Protein AF-C7DII3-F1 (afdb_monomer_lite)

Structure (mmCIF, N/CA/C/O backbone):
data_AF-C7DII3-F1
#
_entry.id   AF-C7DII3-F1
#
loop_
_atom_site.group_PDB
_atom_site.id
_atom_site.type_symbol
_atom_site.label_atom_id
_atom_site.label_alt_id
_atom_site.label_comp_id
_atom_site.label_asym_id
_atom_site.label_entity_id
_atom_site.label_seq_id
_atom_site.pdbx_PDB_ins_code
_atom_site.Cartn_x
_atom_site.Cartn_y
_atom_site.Cartn_z
_atom_site.occupancy
_atom_site.B_iso_or_equiv
_atom_site.auth_seq_id
_atom_site.auth_comp_id
_atom_site.auth_asym_id
_atom_site.auth_atom_id
_atom_site.pdbx_PDB_model_num
ATOM 1 N N . MET A 1 1 ? -11.579 -1.614 -11.773 1.00 48.56 1 MET A N 1
ATOM 2 C CA . MET A 1 1 ? -10.577 -1.774 -10.695 1.00 48.56 1 MET A CA 1
ATOM 3 C C . MET A 1 1 ? -9.537 -2.708 -11.240 1.00 48.56 1 MET A C 1
ATOM 5 O O . MET A 1 1 ? -9.982 -3.610 -11.943 1.00 48.56 1 MET A O 1
ATOM 9 N N . PRO A 1 2 ? -8.232 -2.570 -10.990 1.00 51.00 2 PRO A N 1
ATOM 10 C CA . PRO A 1 2 ? -7.368 -3.634 -11.422 1.00 51.00 2 PRO A CA 1
ATOM 11 C C . PRO A 1 2 ? -7.498 -4.682 -10.311 1.00 51.00 2 PRO A C 1
ATOM 13 O O . PRO A 1 2 ? -6.627 -4.853 -9.478 1.00 51.00 2 PRO A O 1
ATOM 16 N N . TYR A 1 3 ? -8.628 -5.383 -10.160 1.00 67.31 3 TYR A N 1
ATOM 17 C CA . TYR A 1 3 ? -8.841 -6.643 -10.885 1.00 67.31 3 TYR A CA 1
ATOM 18 C C . TYR A 1 3 ? -7.719 -6.946 -11.867 1.00 67.31 3 TYR A C 1
ATOM 20 O O . TYR A 1 3 ? -7.949 -7.130 -13.060 1.00 67.31 3 TYR A O 1
ATOM 28 N N . ILE A 1 4 ? -6.501 -7.037 -11.331 1.00 91.31 4 ILE A N 1
ATOM 29 C CA . ILE A 1 4 ? -5.529 -7.868 -11.981 1.00 91.31 4 ILE A CA 1
ATOM 30 C C . ILE A 1 4 ? -6.204 -9.240 -12.123 1.00 91.31 4 ILE A C 1
ATOM 32 O O . ILE A 1 4 ? -6.957 -9.673 -11.214 1.00 91.31 4 ILE A O 1
ATOM 36 N N . PRO A 1 5 ? -6.040 -9.874 -13.284 1.00 93.94 5 PRO A N 1
ATOM 37 C CA . PRO A 1 5 ? -6.561 -11.197 -13.537 1.00 93.94 5 PRO A CA 1
ATOM 38 C C . PRO A 1 5 ? -6.220 -12.153 -12.391 1.00 93.94 5 PRO A C 1
ATOM 40 O O . PRO A 1 5 ? -5.199 -12.020 -11.711 1.00 93.94 5 PRO A O 1
ATOM 43 N N . ALA A 1 6 ? -7.134 -13.077 -12.104 1.00 94.19 6 ALA A N 1
ATOM 44 C CA . ALA A 1 6 ? -7.007 -13.955 -10.943 1.00 94.19 6 ALA A CA 1
ATOM 45 C C . ALA A 1 6 ? -5.735 -14.814 -11.011 1.00 94.19 6 ALA A C 1
ATOM 47 O O . ALA A 1 6 ? -5.164 -15.134 -9.973 1.00 94.19 6 ALA A O 1
ATOM 48 N N . GLU A 1 7 ? -5.283 -15.130 -12.221 1.00 95.81 7 GLU A N 1
ATOM 49 C CA . GLU A 1 7 ? -4.064 -15.874 -12.516 1.00 95.81 7 GLU A CA 1
ATOM 50 C C . GLU A 1 7 ? -2.766 -15.169 -12.090 1.00 95.81 7 GLU A C 1
ATOM 52 O O . GLU A 1 7 ? -1.784 -15.855 -11.825 1.00 95.81 7 GLU A O 1
ATOM 57 N N . ASP A 1 8 ? -2.756 -13.838 -11.957 1.00 94.31 8 ASP A N 1
ATOM 58 C CA . ASP A 1 8 ? -1.552 -13.086 -11.559 1.00 94.31 8 ASP A CA 1
ATOM 59 C C . ASP A 1 8 ? -1.372 -12.989 -10.053 1.00 94.31 8 ASP A C 1
ATOM 61 O O . ASP A 1 8 ? -0.262 -12.821 -9.541 1.00 94.31 8 ASP A O 1
ATOM 65 N N . ARG A 1 9 ? -2.482 -13.110 -9.325 1.00 95.81 9 ARG A N 1
ATOM 66 C CA . ARG A 1 9 ? -2.514 -12.910 -7.879 1.00 95.81 9 ARG A CA 1
ATOM 67 C C . ARG A 1 9 ? -1.588 -13.860 -7.133 1.00 95.81 9 ARG A C 1
ATOM 69 O O . ARG A 1 9 ? -0.858 -13.354 -6.298 1.00 95.81 9 ARG A O 1
ATOM 76 N N . PRO A 1 10 ? -1.522 -15.178 -7.413 1.00 97.62 10 PRO A N 1
ATOM 77 C CA . PRO A 1 10 ? -0.699 -16.089 -6.618 1.00 97.62 10 PRO A CA 1
ATOM 78 C C . PRO A 1 10 ? 0.786 -15.705 -6.553 1.00 97.62 10 PRO A C 1
ATOM 80 O O . PRO A 1 10 ? 1.423 -15.890 -5.516 1.00 97.62 10 PRO A O 1
ATOM 83 N N . VAL A 1 11 ? 1.340 -15.163 -7.642 1.00 97.75 11 VAL A N 1
ATOM 84 C CA . VAL A 1 11 ? 2.746 -14.735 -7.688 1.00 97.75 11 VAL A CA 1
ATOM 85 C C . VAL A 1 11 ? 2.947 -13.487 -6.829 1.00 97.75 11 VAL A C 1
ATOM 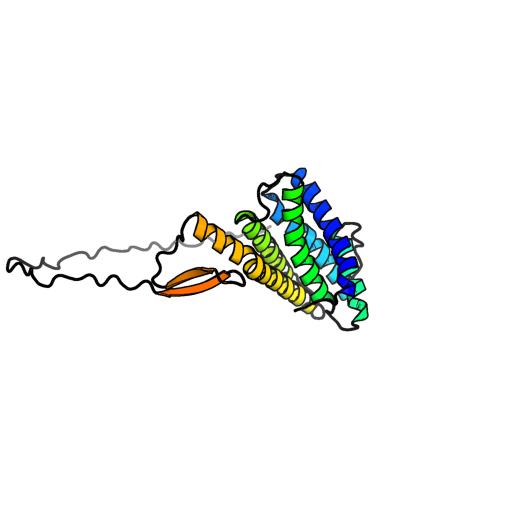87 O O . VAL A 1 11 ? 3.828 -13.472 -5.966 1.00 97.75 11 VAL A O 1
ATOM 90 N N . LEU A 1 12 ? 2.087 -12.476 -6.998 1.00 97.62 12 LEU A N 1
ATOM 91 C CA . LEU A 1 12 ? 2.133 -11.259 -6.184 1.00 97.62 12 LEU A CA 1
ATOM 92 C C . LEU A 1 12 ? 1.840 -11.535 -4.714 1.00 97.62 12 LEU A C 1
ATOM 94 O O . LEU A 1 12 ? 2.522 -10.999 -3.854 1.00 97.62 12 LEU A O 1
ATOM 98 N N . ASP A 1 13 ? 0.872 -12.396 -4.418 1.00 98.06 13 ASP A N 1
ATOM 99 C CA . ASP A 1 13 ? 0.485 -12.781 -3.065 1.00 98.06 13 ASP A CA 1
ATOM 100 C C . ASP A 1 13 ? 1.680 -13.360 -2.313 1.00 98.06 13 ASP A C 1
ATOM 102 O O . ASP A 1 13 ? 1.946 -12.951 -1.189 1.00 98.06 13 ASP A O 1
ATOM 106 N N . LYS A 1 14 ? 2.451 -14.245 -2.954 1.00 98.44 14 LYS A N 1
ATOM 107 C CA . LYS A 1 14 ? 3.673 -14.810 -2.372 1.00 98.44 14 LYS A CA 1
ATOM 108 C C . LYS A 1 14 ? 4.742 -13.742 -2.109 1.00 98.44 14 LYS A C 1
ATOM 110 O O . LYS A 1 14 ? 5.418 -13.792 -1.084 1.00 98.44 14 LYS A O 1
ATOM 115 N N . ALA A 1 15 ? 4.919 -12.789 -3.024 1.00 98.38 15 ALA A N 1
ATOM 116 C CA . ALA A 1 15 ? 5.888 -11.706 -2.856 1.00 98.38 15 ALA A CA 1
ATOM 117 C C . ALA A 1 15 ? 5.459 -10.706 -1.763 1.00 98.38 15 ALA A C 1
ATOM 119 O O . ALA A 1 15 ? 6.283 -10.281 -0.952 1.00 98.38 15 ALA A O 1
ATOM 120 N N . VAL A 1 16 ? 4.165 -10.378 -1.702 1.00 98.62 16 VAL A N 1
ATOM 121 C CA . VAL A 1 16 ? 3.560 -9.559 -0.644 1.00 98.62 16 VAL A CA 1
ATOM 122 C C . VAL A 1 16 ? 3.689 -10.252 0.707 1.00 98.62 16 VAL A C 1
ATOM 124 O O . VAL A 1 16 ? 4.062 -9.599 1.677 1.00 98.62 16 VAL A O 1
ATOM 127 N N . ASP A 1 17 ? 3.441 -11.560 0.773 1.00 98.62 17 ASP A N 1
ATOM 128 C CA . ASP A 1 17 ? 3.576 -12.354 1.993 1.00 98.62 17 ASP A CA 1
ATOM 129 C C . ASP A 1 17 ? 5.013 -12.288 2.535 1.00 98.62 17 ASP A C 1
ATOM 131 O O . ASP A 1 17 ? 5.221 -11.870 3.674 1.00 98.62 17 ASP A O 1
ATOM 135 N N . ALA A 1 18 ? 6.015 -12.531 1.684 1.00 98.50 18 ALA A N 1
ATOM 136 C CA . ALA A 1 18 ? 7.427 -12.422 2.059 1.00 98.50 18 ALA A CA 1
ATOM 137 C C . ALA A 1 18 ? 7.822 -11.008 2.533 1.00 98.50 18 ALA A C 1
ATOM 139 O O . ALA A 1 18 ? 8.567 -10.852 3.505 1.00 98.50 18 ALA A O 1
ATOM 140 N N . LEU A 1 19 ? 7.324 -9.956 1.872 1.00 98.62 19 LEU A N 1
ATOM 141 C CA . LEU A 1 19 ? 7.561 -8.581 2.314 1.00 98.62 19 LEU A CA 1
ATOM 142 C C . LEU A 1 19 ? 6.870 -8.286 3.651 1.00 98.62 19 LEU A C 1
ATOM 144 O O . LEU A 1 19 ? 7.468 -7.658 4.526 1.00 98.62 19 LEU A O 1
ATOM 148 N N . SER A 1 20 ? 5.634 -8.747 3.827 1.00 98.50 20 SER A N 1
ATOM 149 C CA . SER A 1 20 ? 4.886 -8.550 5.066 1.00 98.50 20 SER A CA 1
ATOM 150 C C . SER A 1 20 ? 5.575 -9.232 6.251 1.00 98.50 20 SER A C 1
ATOM 152 O O . SER A 1 20 ? 5.683 -8.625 7.313 1.00 98.50 20 SER A O 1
ATOM 154 N N . GLU A 1 21 ? 6.151 -10.423 6.059 1.00 98.19 21 GLU A N 1
ATOM 155 C CA . GLU A 1 21 ? 6.964 -11.106 7.071 1.00 98.19 21 GLU A CA 1
ATOM 156 C C . GLU A 1 21 ? 8.221 -10.317 7.434 1.00 98.19 21 GLU A C 1
ATOM 158 O O . GLU A 1 21 ? 8.536 -10.176 8.614 1.00 98.19 21 GLU A O 1
ATOM 163 N N . SER A 1 22 ? 8.917 -9.749 6.443 1.00 97.50 22 SER A N 1
ATOM 164 C CA . SER A 1 22 ? 10.063 -8.867 6.697 1.00 97.50 22 SER A CA 1
ATOM 165 C C . SER A 1 22 ? 9.669 -7.673 7.564 1.00 97.50 22 SER A C 1
ATOM 167 O O . SER A 1 22 ? 10.355 -7.377 8.538 1.00 97.50 22 SER A O 1
ATOM 169 N N . ILE A 1 23 ? 8.550 -7.013 7.245 1.00 97.19 23 ILE A N 1
ATOM 170 C CA . ILE A 1 23 ? 8.057 -5.864 8.016 1.00 97.19 23 ILE A CA 1
ATOM 171 C C . ILE A 1 23 ? 7.691 -6.290 9.439 1.00 97.19 23 ILE A C 1
ATOM 173 O O . ILE A 1 23 ? 8.102 -5.628 10.385 1.00 97.19 23 ILE A O 1
ATOM 177 N N . VAL A 1 24 ? 6.966 -7.398 9.609 1.00 96.38 24 VAL A N 1
ATOM 178 C CA . VAL A 1 24 ? 6.589 -7.930 10.930 1.00 96.38 24 VAL A CA 1
ATOM 179 C C . VAL A 1 24 ? 7.828 -8.220 11.779 1.00 96.38 24 VAL A C 1
ATOM 181 O O . VAL A 1 24 ? 7.890 -7.804 12.934 1.00 96.38 24 VAL A O 1
ATOM 184 N N . ASN A 1 25 ? 8.842 -8.872 11.207 1.00 95.25 25 ASN A N 1
ATOM 185 C CA . ASN A 1 25 ? 10.090 -9.165 11.910 1.00 95.25 25 ASN A CA 1
ATOM 186 C C . ASN A 1 25 ? 10.824 -7.885 12.344 1.00 95.25 25 ASN A C 1
ATOM 188 O O . ASN A 1 25 ? 11.330 -7.815 13.464 1.00 95.25 25 ASN A O 1
ATOM 192 N N . GLU A 1 26 ? 10.847 -6.862 11.486 1.00 95.12 26 GLU A N 1
ATOM 193 C CA . GLU A 1 26 ? 11.440 -5.558 11.800 1.00 95.12 26 GLU A CA 1
ATOM 194 C C . GLU A 1 26 ? 10.644 -4.803 12.883 1.00 95.12 26 GLU A C 1
ATOM 196 O O . GLU A 1 26 ? 11.254 -4.234 13.787 1.00 95.12 26 GLU A O 1
ATOM 201 N N . LEU A 1 27 ? 9.304 -4.848 12.864 1.00 93.19 27 LEU A N 1
ATOM 202 C CA . LEU A 1 27 ? 8.467 -4.247 13.915 1.00 93.19 27 LEU A CA 1
ATOM 203 C C . LEU A 1 27 ? 8.709 -4.908 15.274 1.00 93.19 27 LEU A C 1
ATOM 205 O O . LEU A 1 27 ? 8.874 -4.212 16.275 1.00 93.19 27 LEU A O 1
ATOM 209 N N . VAL A 1 28 ? 8.780 -6.242 15.307 1.00 88.31 28 VAL A N 1
ATOM 210 C CA . VAL A 1 28 ? 9.030 -7.010 16.538 1.00 88.31 28 VAL A CA 1
ATOM 211 C C . VAL A 1 28 ? 10.411 -6.708 17.129 1.00 88.31 28 VAL A C 1
ATOM 213 O O . VAL A 1 28 ? 10.569 -6.749 18.349 1.00 88.31 28 VAL A O 1
ATOM 216 N N . GLY A 1 29 ? 11.404 -6.406 16.289 1.00 82.62 29 GLY A N 1
ATOM 217 C CA . GLY A 1 29 ? 12.744 -6.005 16.728 1.00 82.62 29 GLY A CA 1
ATOM 218 C C . GLY A 1 29 ? 12.884 -4.525 17.114 1.00 82.62 29 GLY A C 1
ATOM 219 O O . GLY A 1 29 ? 13.908 -4.160 17.692 1.00 82.62 29 GLY A O 1
ATOM 220 N N . GLY A 1 30 ? 11.898 -3.684 16.781 1.00 81.19 30 GLY A N 1
ATOM 221 C CA . GLY A 1 30 ? 11.916 -2.226 16.960 1.00 81.19 30 GLY A CA 1
ATOM 222 C C . GLY A 1 30 ? 10.946 -1.713 18.031 1.00 81.19 30 GLY A C 1
ATOM 223 O O . GLY A 1 30 ? 10.681 -2.391 19.023 1.00 81.19 30 GLY A O 1
ATOM 224 N N . ASN A 1 31 ? 10.387 -0.509 17.832 1.00 79.00 31 ASN A N 1
ATOM 225 C CA . ASN A 1 31 ? 9.406 0.091 18.755 1.00 79.00 31 ASN A CA 1
ATOM 226 C C . ASN A 1 31 ? 7.962 -0.417 18.539 1.00 79.00 31 ASN A C 1
ATOM 228 O O . ASN A 1 31 ? 7.007 0.280 18.897 1.00 79.00 31 ASN A O 1
ATOM 232 N N . ASP A 1 32 ? 7.791 -1.611 17.957 1.00 75.62 32 ASP A N 1
ATOM 233 C CA . ASP A 1 32 ? 6.519 -2.296 17.682 1.00 75.62 32 ASP A CA 1
ATOM 234 C C . ASP A 1 32 ? 5.499 -1.432 16.919 1.00 75.62 32 ASP A C 1
ATOM 236 O O . ASP A 1 32 ? 5.407 -1.479 15.698 1.00 75.62 32 ASP A O 1
ATOM 240 N N . THR A 1 33 ? 4.739 -0.592 17.619 1.00 74.25 33 THR A N 1
ATOM 241 C CA . THR A 1 33 ? 3.569 0.107 17.069 1.00 74.25 33 THR A CA 1
ATOM 242 C C . THR A 1 33 ? 3.892 1.437 16.386 1.00 74.25 33 THR A C 1
ATOM 244 O O . THR A 1 33 ? 3.197 1.827 15.447 1.00 74.25 33 THR A O 1
ATOM 247 N N . THR A 1 34 ? 4.934 2.159 16.808 1.00 76.94 34 THR A N 1
ATOM 248 C CA . THR A 1 34 ? 5.207 3.509 16.272 1.00 76.94 34 THR A CA 1
ATOM 249 C C . THR A 1 34 ? 5.949 3.497 14.943 1.00 76.94 34 THR A C 1
ATOM 251 O O . THR A 1 34 ? 5.891 4.479 14.203 1.00 76.94 34 THR A O 1
ATOM 254 N N . ASP A 1 35 ? 6.614 2.389 14.622 1.00 90.06 35 ASP A N 1
ATOM 255 C CA . ASP A 1 35 ? 7.557 2.333 13.504 1.00 90.06 35 ASP A CA 1
ATOM 256 C C . ASP A 1 35 ? 6.903 1.873 12.195 1.00 90.06 35 ASP A C 1
ATOM 258 O O . ASP A 1 35 ? 7.516 1.979 11.132 1.00 90.06 35 ASP A O 1
ATOM 262 N N . ILE A 1 36 ? 5.637 1.435 12.224 1.00 94.62 36 ILE A N 1
ATOM 263 C CA . ILE A 1 36 ? 4.957 0.918 11.028 1.00 94.62 36 ILE A CA 1
ATOM 264 C C . ILE A 1 36 ? 4.901 1.927 9.881 1.00 94.62 36 ILE A C 1
ATOM 266 O O . ILE A 1 36 ? 5.123 1.550 8.733 1.00 94.62 36 ILE A O 1
ATOM 270 N N . SER A 1 37 ? 4.685 3.217 10.156 1.00 95.56 37 SER A N 1
ATOM 271 C CA . SER A 1 37 ? 4.696 4.225 9.088 1.00 95.56 37 SER A CA 1
ATOM 272 C C . SER A 1 37 ? 6.084 4.433 8.489 1.00 95.56 37 SER A C 1
ATOM 274 O O . SER A 1 37 ? 6.209 4.682 7.289 1.00 95.56 37 SER A O 1
ATOM 276 N N . VAL A 1 38 ? 7.132 4.320 9.310 1.00 95.75 38 VAL A N 1
ATOM 277 C CA . VAL A 1 38 ? 8.525 4.445 8.873 1.00 95.75 38 VAL A CA 1
ATOM 278 C C . VAL A 1 38 ? 8.894 3.260 7.990 1.00 95.75 38 VAL A C 1
ATOM 280 O O . VAL A 1 38 ? 9.414 3.473 6.893 1.00 95.75 38 VAL A O 1
ATOM 283 N N . LEU A 1 39 ? 8.571 2.040 8.427 1.00 96.94 39 LEU A N 1
ATOM 284 C CA . LEU A 1 39 ? 8.821 0.825 7.658 1.00 96.94 39 LEU A CA 1
ATOM 285 C C . LEU A 1 39 ? 8.018 0.807 6.362 1.00 96.94 39 LEU A C 1
ATOM 287 O O . LEU A 1 39 ? 8.605 0.597 5.306 1.00 96.94 39 LEU A O 1
ATOM 291 N N . TYR A 1 40 ? 6.716 1.107 6.396 1.00 97.88 40 TYR A N 1
ATOM 292 C CA . TYR A 1 40 ? 5.922 1.198 5.171 1.00 97.88 40 TYR A CA 1
ATOM 293 C C . TYR A 1 40 ? 6.498 2.208 4.193 1.00 97.88 40 TYR A C 1
ATOM 295 O O . TYR A 1 40 ? 6.708 1.856 3.038 1.00 97.88 40 TYR A O 1
ATOM 303 N N . ARG A 1 41 ? 6.827 3.426 4.635 1.00 97.69 41 ARG A N 1
ATOM 304 C CA . ARG A 1 41 ? 7.429 4.422 3.741 1.00 97.69 41 ARG A CA 1
ATOM 305 C C . ARG A 1 41 ? 8.736 3.913 3.135 1.00 97.69 41 ARG A C 1
ATOM 307 O O . ARG A 1 41 ? 8.948 4.084 1.942 1.00 97.69 41 ARG A O 1
ATOM 314 N N . HIS A 1 42 ? 9.595 3.285 3.937 1.00 97.19 42 HIS A N 1
ATOM 315 C CA . HIS A 1 42 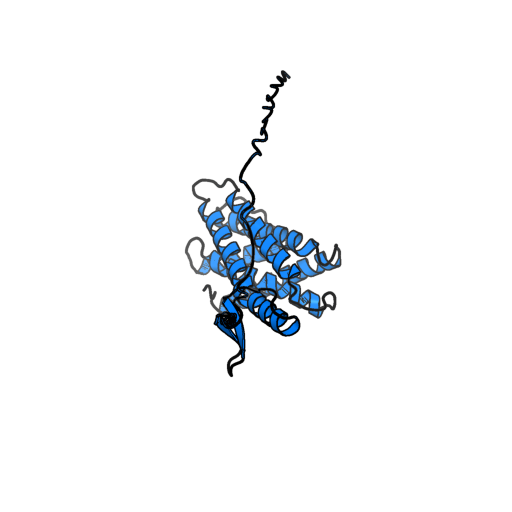? 10.851 2.716 3.450 1.00 97.19 42 HIS A CA 1
ATOM 316 C C . HIS A 1 42 ? 10.593 1.645 2.383 1.00 97.19 42 HIS A C 1
ATOM 318 O O . HIS A 1 42 ? 11.069 1.776 1.257 1.00 97.19 42 HIS A O 1
ATOM 324 N N . LYS A 1 43 ? 9.806 0.614 2.709 1.00 98.06 43 LYS A N 1
ATOM 325 C CA . LYS A 1 43 ? 9.561 -0.519 1.807 1.00 98.06 43 LYS A CA 1
ATOM 326 C C . LYS A 1 43 ? 8.804 -0.103 0.546 1.00 98.06 43 LYS A C 1
ATOM 328 O O . LYS A 1 43 ? 9.123 -0.582 -0.535 1.00 98.06 43 LYS A O 1
ATOM 333 N N . ILE A 1 44 ? 7.849 0.821 0.660 1.00 98.50 44 ILE A N 1
ATOM 334 C CA . ILE A 1 44 ? 7.159 1.406 -0.495 1.00 98.50 44 ILE A CA 1
ATOM 335 C C . ILE A 1 44 ? 8.166 2.133 -1.384 1.00 98.50 44 ILE A C 1
ATOM 337 O O . ILE A 1 44 ? 8.206 1.865 -2.579 1.00 98.50 44 ILE A O 1
ATOM 341 N N . SER A 1 45 ? 9.027 2.989 -0.831 1.00 96.88 45 SER A N 1
ATOM 342 C CA . SER A 1 45 ? 10.061 3.655 -1.628 1.00 96.88 45 SER A CA 1
ATOM 343 C C . SER A 1 45 ? 10.978 2.664 -2.352 1.00 96.88 45 SER A C 1
ATOM 345 O O . SER A 1 45 ? 11.263 2.887 -3.523 1.00 96.88 45 SER A O 1
ATOM 347 N N . GLU A 1 46 ? 11.389 1.559 -1.720 1.00 96.50 46 GLU A N 1
ATOM 348 C CA . GLU A 1 46 ? 12.173 0.504 -2.388 1.00 96.50 46 GLU A CA 1
ATOM 349 C C . GLU A 1 46 ? 11.428 -0.115 -3.586 1.00 96.50 46 GLU A C 1
ATOM 351 O O . GLU A 1 46 ? 12.010 -0.238 -4.666 1.00 96.50 46 GLU A O 1
ATOM 356 N N . ILE A 1 47 ? 10.140 -0.454 -3.423 1.00 97.81 47 ILE A N 1
ATOM 357 C CA . ILE A 1 47 ? 9.295 -0.981 -4.512 1.00 97.81 47 ILE A CA 1
ATOM 358 C C . ILE A 1 47 ? 9.252 0.019 -5.674 1.00 97.81 47 ILE A C 1
ATOM 360 O O . ILE A 1 47 ? 9.494 -0.347 -6.825 1.00 97.81 47 ILE A O 1
ATOM 364 N N . LEU A 1 48 ? 8.962 1.288 -5.373 1.00 96.75 48 LEU A N 1
ATOM 365 C CA . LEU A 1 48 ? 8.771 2.335 -6.379 1.00 96.75 48 LEU A CA 1
ATOM 366 C C . LEU A 1 48 ? 10.080 2.705 -7.088 1.00 96.75 48 LEU A C 1
ATOM 368 O O . LEU A 1 48 ? 10.078 2.913 -8.298 1.00 96.75 48 LEU A O 1
ATOM 372 N N . VAL A 1 49 ? 11.209 2.735 -6.372 1.00 94.62 49 VAL A N 1
ATOM 373 C CA . VAL A 1 49 ? 12.537 2.943 -6.974 1.00 94.62 49 VAL A CA 1
ATOM 374 C C . VAL A 1 49 ? 12.858 1.816 -7.951 1.00 94.62 49 VAL A C 1
ATOM 376 O O . VAL A 1 49 ? 13.307 2.098 -9.063 1.00 94.62 49 VAL A O 1
ATOM 379 N N . ASN A 1 50 ? 12.589 0.560 -7.577 1.00 94.81 50 ASN A N 1
ATOM 380 C CA . ASN A 1 50 ? 12.839 -0.571 -8.466 1.00 94.81 50 ASN A CA 1
ATOM 381 C C . ASN A 1 50 ? 11.947 -0.511 -9.721 1.00 94.81 50 ASN A C 1
ATOM 383 O O . ASN A 1 50 ? 12.447 -0.602 -10.841 1.00 94.81 50 ASN A O 1
ATOM 387 N N . LEU A 1 51 ? 10.643 -0.257 -9.555 1.00 95.00 51 LEU A N 1
ATOM 388 C CA . LEU A 1 51 ? 9.711 -0.083 -10.679 1.00 95.00 51 LEU A CA 1
ATOM 389 C C . LEU A 1 51 ? 10.121 1.059 -11.610 1.00 95.00 51 LEU A C 1
ATOM 391 O O . LEU A 1 51 ? 10.124 0.899 -12.828 1.00 95.00 51 LEU A O 1
ATOM 395 N N . CYS A 1 52 ? 10.509 2.199 -11.042 1.00 94.44 52 CYS A N 1
ATOM 396 C CA . CYS A 1 52 ? 10.965 3.355 -11.801 1.00 94.44 52 CYS A CA 1
ATOM 397 C C . CYS A 1 52 ? 12.216 3.032 -12.625 1.00 94.44 52 CYS A C 1
ATOM 399 O O . CYS A 1 52 ? 12.302 3.394 -13.800 1.00 94.44 52 CYS A O 1
ATOM 401 N N . SER A 1 53 ? 13.173 2.324 -12.022 1.00 92.81 53 SER A N 1
ATOM 402 C CA . SER A 1 53 ? 14.398 1.896 -12.695 1.00 92.81 53 SER A CA 1
ATOM 403 C C . SER A 1 53 ? 14.096 1.002 -13.900 1.00 92.81 53 SER A C 1
ATOM 405 O O . SER A 1 53 ? 14.594 1.283 -14.991 1.00 92.81 53 SER A O 1
ATOM 407 N N . MET A 1 54 ? 13.228 -0.001 -13.732 1.00 93.62 54 MET A N 1
ATOM 408 C CA . MET A 1 54 ? 12.847 -0.918 -14.812 1.00 93.62 54 MET A CA 1
ATOM 409 C C . MET A 1 54 ? 12.054 -0.220 -15.927 1.00 93.62 54 MET A C 1
ATOM 411 O O . MET A 1 54 ? 12.378 -0.392 -17.099 1.00 93.62 54 MET A O 1
ATOM 415 N N . GLU A 1 55 ? 11.076 0.629 -15.587 1.00 94.12 55 GLU A N 1
ATOM 416 C CA . GLU A 1 55 ? 10.240 1.331 -16.577 1.00 94.12 55 GLU A CA 1
ATOM 417 C C . GLU A 1 55 ? 11.032 2.356 -17.401 1.00 94.12 55 GLU A C 1
ATOM 419 O O . GLU A 1 55 ? 10.793 2.540 -18.594 1.00 94.12 55 GLU A O 1
ATOM 424 N N . THR A 1 56 ? 11.985 3.050 -16.777 1.00 92.06 56 THR A N 1
ATOM 425 C CA . THR A 1 56 ? 12.744 4.119 -17.446 1.00 92.06 56 THR A CA 1
ATOM 426 C C . THR A 1 56 ? 14.003 3.621 -18.155 1.00 92.06 56 THR A C 1
ATOM 428 O O . THR A 1 56 ? 14.688 4.416 -18.801 1.00 92.06 56 THR A O 1
ATOM 431 N N . GLY A 1 57 ? 14.325 2.328 -18.043 1.00 88.56 57 GLY A N 1
ATOM 432 C CA . GLY A 1 57 ? 15.593 1.771 -18.522 1.00 88.56 57 GLY A CA 1
ATOM 433 C C . GLY A 1 57 ? 16.815 2.351 -17.798 1.00 88.56 57 GLY A C 1
ATOM 434 O O . GLY A 1 57 ? 17.923 2.327 -18.337 1.00 88.56 57 GLY A O 1
ATOM 435 N N . GLY A 1 58 ? 16.613 2.920 -16.604 1.00 82.00 58 GLY A N 1
ATOM 436 C CA . GLY A 1 58 ? 17.687 3.393 -15.738 1.00 82.00 58 GLY A CA 1
ATOM 437 C C . GLY A 1 58 ? 18.513 2.227 -15.192 1.00 82.00 58 GLY A C 1
ATOM 438 O O . GLY A 1 58 ? 18.081 1.077 -15.219 1.00 82.00 58 GLY A O 1
ATOM 439 N N . TRP A 1 59 ? 19.710 2.512 -14.672 1.00 55.25 59 TRP A N 1
ATOM 440 C CA . TRP A 1 59 ? 20.562 1.472 -14.085 1.00 55.25 59 TRP A CA 1
ATOM 441 C C . TRP A 1 59 ? 19.817 0.730 -12.964 1.00 55.25 59 TRP A C 1
ATOM 443 O O . TRP A 1 59 ? 19.401 1.387 -12.005 1.00 55.25 59 TRP A O 1
ATOM 453 N N . PRO A 1 60 ? 19.671 -0.607 -13.041 1.00 56.69 60 PRO A N 1
ATOM 454 C CA . PRO A 1 60 ? 19.035 -1.368 -11.983 1.00 56.69 60 PRO A CA 1
ATOM 455 C C . PRO A 1 60 ? 19.902 -1.310 -10.732 1.00 56.69 60 PRO A C 1
ATOM 457 O O . PRO A 1 60 ? 21.025 -1.818 -10.709 1.00 56.69 60 PRO A O 1
ATOM 460 N N . GLN A 1 61 ? 19.360 -0.753 -9.652 1.00 63.00 61 GLN A N 1
ATOM 461 C CA . GLN A 1 61 ? 19.740 -1.250 -8.340 1.00 63.00 61 GLN A CA 1
ATOM 462 C C . GLN A 1 61 ? 18.964 -2.543 -8.157 1.00 63.00 61 GLN A C 1
ATOM 464 O O . GLN A 1 61 ? 17.785 -2.520 -7.819 1.00 63.00 61 GLN A O 1
ATOM 469 N N . LYS A 1 62 ? 19.606 -3.683 -8.434 1.00 65.81 62 LYS A N 1
ATOM 470 C CA . LYS A 1 62 ? 19.040 -4.971 -8.043 1.00 65.81 62 LYS A CA 1
ATOM 471 C C . LYS A 1 62 ? 18.983 -4.991 -6.517 1.00 65.81 62 LYS A C 1
ATOM 473 O O . LYS A 1 62 ? 19.972 -5.298 -5.855 1.00 65.81 62 LYS A O 1
ATOM 478 N N . LEU A 1 63 ? 17.840 -4.596 -5.975 1.00 80.56 63 LEU A N 1
ATOM 479 C CA . LEU A 1 63 ? 17.574 -4.640 -4.550 1.00 80.56 63 LEU A CA 1
ATOM 480 C C . LEU A 1 63 ? 17.232 -6.089 -4.211 1.00 80.56 63 LEU A C 1
ATOM 482 O O . LEU A 1 63 ? 16.115 -6.542 -4.447 1.00 80.56 63 LEU A O 1
ATOM 486 N N . ASP A 1 64 ? 18.199 -6.833 -3.669 1.00 92.12 64 ASP A N 1
ATOM 487 C CA . ASP A 1 64 ? 17.966 -8.187 -3.140 1.00 92.12 64 ASP A CA 1
ATOM 488 C C . ASP A 1 64 ? 17.263 -8.136 -1.771 1.00 92.12 64 ASP A C 1
ATOM 490 O O . ASP A 1 64 ? 17.662 -8.763 -0.793 1.00 92.12 64 ASP A O 1
ATOM 494 N N . THR A 1 65 ? 16.202 -7.337 -1.698 1.00 96.25 65 THR A N 1
ATOM 495 C CA . THR A 1 65 ? 15.323 -7.183 -0.541 1.00 96.25 65 THR A CA 1
ATOM 496 C C . THR A 1 65 ? 13.938 -7.727 -0.897 1.00 96.25 65 THR A C 1
ATOM 498 O O . THR A 1 65 ? 13.583 -7.799 -2.078 1.00 96.25 65 THR A O 1
ATOM 501 N N . PRO A 1 66 ? 13.105 -8.108 0.087 1.00 98.19 66 PRO A N 1
ATOM 502 C CA . PRO A 1 66 ? 11.718 -8.494 -0.183 1.00 98.19 66 PRO A CA 1
ATOM 503 C C . PRO A 1 66 ? 10.917 -7.410 -0.927 1.00 98.19 66 PRO A C 1
ATOM 505 O O . PRO A 1 66 ? 10.108 -7.732 -1.793 1.00 98.19 66 PRO A O 1
ATOM 508 N N . ALA A 1 67 ? 11.179 -6.128 -0.646 1.00 98.12 67 ALA A N 1
ATOM 509 C CA . ALA A 1 67 ? 10.527 -5.004 -1.318 1.00 98.12 67 ALA A CA 1
ATOM 510 C C . ALA A 1 67 ? 10.999 -4.850 -2.772 1.00 98.12 67 ALA A C 1
ATOM 512 O O . ALA A 1 67 ? 10.174 -4.706 -3.675 1.00 98.12 67 ALA A O 1
ATOM 513 N N . GLY A 1 68 ? 12.308 -4.968 -3.015 1.00 96.31 68 GLY A N 1
ATOM 514 C CA . GLY A 1 68 ? 12.870 -5.024 -4.361 1.00 96.31 68 GLY A CA 1
ATOM 515 C C . GLY A 1 68 ? 12.268 -6.162 -5.184 1.00 96.31 68 GLY A C 1
ATOM 516 O O . GLY A 1 68 ? 11.765 -5.924 -6.280 1.00 96.31 68 GLY A O 1
ATOM 517 N N . LYS A 1 69 ? 12.216 -7.374 -4.618 1.00 97.19 69 LYS A N 1
ATOM 518 C CA . LYS A 1 69 ? 11.602 -8.554 -5.251 1.00 97.19 69 LYS A CA 1
ATOM 519 C C . LYS A 1 69 ? 10.130 -8.337 -5.590 1.00 97.19 69 LYS A C 1
ATOM 521 O O . LYS A 1 69 ? 9.718 -8.683 -6.689 1.00 97.19 69 LYS A O 1
ATOM 526 N N . LEU A 1 70 ? 9.346 -7.725 -4.699 1.00 98.38 70 LEU A N 1
ATOM 527 C CA . LEU A 1 70 ? 7.955 -7.390 -5.010 1.00 98.38 70 LEU A CA 1
ATOM 528 C C . LEU A 1 70 ? 7.854 -6.422 -6.200 1.00 98.38 70 LEU A C 1
ATOM 530 O O . LEU A 1 70 ? 7.049 -6.655 -7.095 1.00 98.38 70 LEU A O 1
ATOM 534 N N . GLY A 1 71 ? 8.689 -5.377 -6.247 1.00 97.12 71 GLY A N 1
ATOM 535 C CA . GLY A 1 71 ? 8.750 -4.475 -7.402 1.00 97.12 71 GLY A CA 1
ATOM 536 C C . GLY A 1 71 ? 9.091 -5.203 -8.708 1.00 97.12 71 GLY A C 1
ATOM 537 O O . GLY A 1 71 ? 8.449 -4.961 -9.726 1.00 97.12 71 GLY A O 1
ATOM 538 N N . GLU A 1 72 ? 10.049 -6.133 -8.667 1.00 96.31 72 GLU A N 1
ATOM 539 C CA . GLU A 1 72 ? 10.447 -6.965 -9.812 1.00 96.31 72 GLU A CA 1
ATOM 540 C C . GLU A 1 72 ? 9.296 -7.851 -10.312 1.00 96.31 72 GLU A C 1
ATOM 542 O O . GLU A 1 72 ? 9.021 -7.883 -11.510 1.00 96.31 72 GLU A O 1
ATOM 547 N N . GLU A 1 73 ? 8.587 -8.532 -9.409 1.00 97.69 73 GLU A N 1
ATOM 548 C CA . GLU A 1 73 ? 7.447 -9.382 -9.776 1.00 97.69 73 GLU A CA 1
ATOM 549 C C . GLU A 1 73 ? 6.272 -8.567 -10.338 1.00 97.69 73 GLU A C 1
ATOM 551 O O . GLU A 1 73 ? 5.682 -8.969 -11.340 1.00 97.69 73 GLU A O 1
ATOM 556 N N . ILE A 1 74 ? 5.978 -7.390 -9.765 1.00 97.81 74 ILE A N 1
ATOM 557 C CA . ILE A 1 74 ? 4.989 -6.442 -10.311 1.00 97.81 74 ILE A CA 1
ATOM 558 C C . ILE A 1 74 ? 5.328 -6.105 -11.769 1.00 97.81 74 ILE A C 1
ATOM 560 O O . ILE A 1 74 ? 4.463 -6.196 -12.641 1.00 97.81 74 ILE A O 1
ATOM 564 N N . PHE A 1 75 ? 6.584 -5.748 -12.048 1.00 96.88 75 PHE A N 1
ATOM 565 C CA . PHE A 1 75 ? 7.000 -5.374 -13.397 1.00 96.88 75 PHE A CA 1
ATOM 566 C C . PHE A 1 75 ? 6.916 -6.551 -14.371 1.00 96.88 75 PHE A C 1
ATOM 568 O O . PHE A 1 75 ? 6.255 -6.424 -15.400 1.00 96.88 75 PHE A O 1
ATOM 575 N N . LYS A 1 76 ? 7.497 -7.709 -14.027 1.00 96.56 76 LYS A N 1
ATOM 576 C CA . LYS A 1 76 ? 7.494 -8.919 -14.873 1.00 96.56 76 LYS A CA 1
ATOM 577 C C . LYS A 1 76 ? 6.091 -9.374 -15.251 1.00 96.56 76 LYS A C 1
ATOM 579 O O . LYS A 1 76 ? 5.835 -9.715 -16.401 1.00 96.56 76 LYS A O 1
ATOM 584 N N . ILE A 1 77 ? 5.169 -9.382 -14.288 1.00 97.19 77 ILE A N 1
ATOM 585 C CA . ILE A 1 77 ? 3.771 -9.735 -14.557 1.00 97.19 77 ILE A CA 1
ATOM 586 C C . ILE A 1 77 ? 3.166 -8.734 -15.536 1.00 97.19 77 ILE A C 1
ATOM 588 O O . ILE A 1 77 ? 2.454 -9.134 -16.455 1.00 97.19 77 ILE A O 1
ATOM 592 N N . SER A 1 78 ? 3.482 -7.449 -15.374 1.00 96.38 78 SER A N 1
ATOM 593 C CA . SER A 1 78 ? 2.929 -6.400 -16.221 1.00 96.38 78 SER A CA 1
ATOM 594 C C . SER A 1 78 ? 3.417 -6.445 -17.678 1.00 96.38 78 SER A C 1
ATOM 596 O O . SER A 1 78 ? 2.697 -6.006 -18.578 1.00 96.38 78 SER A O 1
ATOM 598 N N . GLU A 1 79 ? 4.593 -7.032 -17.946 1.00 96.00 79 GLU A N 1
ATOM 599 C CA . GLU A 1 79 ? 5.171 -7.123 -19.297 1.00 96.00 79 GLU A CA 1
ATOM 600 C C . GLU A 1 79 ? 4.243 -7.842 -20.284 1.00 96.00 79 GLU A C 1
ATOM 602 O O . GLU A 1 79 ? 4.168 -7.472 -21.458 1.00 96.00 79 GLU A O 1
ATOM 607 N N . LYS A 1 80 ? 3.464 -8.826 -19.812 1.00 95.88 80 LYS A N 1
ATOM 608 C CA . LYS A 1 80 ? 2.546 -9.592 -20.669 1.00 95.88 80 LYS A CA 1
ATOM 609 C C . LYS A 1 80 ? 1.417 -8.741 -21.268 1.00 95.88 80 LYS A C 1
ATOM 611 O O . LYS A 1 80 ? 0.798 -9.162 -22.243 1.00 95.88 80 LYS A O 1
ATOM 616 N N . TYR A 1 81 ? 1.137 -7.565 -20.701 1.00 94.44 81 TYR A N 1
ATOM 617 C CA . TYR A 1 81 ? 0.087 -6.668 -21.186 1.00 94.44 81 TYR A CA 1
ATOM 618 C C . TYR A 1 81 ? 0.539 -5.743 -22.316 1.00 94.44 81 TYR A C 1
ATOM 620 O O . TYR A 1 81 ? -0.307 -5.175 -23.004 1.00 94.44 81 TYR A O 1
ATOM 628 N N . ASN A 1 82 ? 1.850 -5.620 -22.551 1.00 94.44 82 ASN A N 1
ATOM 629 C CA . ASN A 1 82 ? 2.426 -4.906 -23.693 1.00 94.44 82 ASN A CA 1
ATOM 630 C C . ASN A 1 82 ? 1.954 -3.439 -23.853 1.00 94.44 82 ASN A C 1
ATOM 632 O O . ASN A 1 82 ? 1.753 -2.952 -24.968 1.00 94.44 82 ASN A O 1
ATOM 636 N N . TYR A 1 83 ? 1.775 -2.714 -22.744 1.00 93.94 83 TYR A N 1
ATOM 637 C CA . TYR A 1 83 ? 1.574 -1.262 -22.755 1.00 93.94 83 TYR A CA 1
ATOM 638 C C . TYR A 1 83 ? 2.273 -0.588 -21.566 1.00 93.94 83 TYR A C 1
ATOM 640 O O . TYR A 1 83 ? 2.469 -1.190 -20.511 1.00 93.94 83 TYR A O 1
ATOM 648 N N . LYS A 1 84 ? 2.663 0.681 -21.739 1.00 93.50 84 LYS A N 1
ATOM 649 C CA . LYS A 1 84 ? 3.358 1.461 -20.701 1.00 93.50 84 LYS A CA 1
ATOM 650 C C . LYS A 1 84 ? 2.473 1.689 -19.484 1.00 93.50 84 LYS A C 1
ATOM 652 O O . LYS A 1 84 ? 1.312 2.063 -19.633 1.00 93.50 84 LYS A O 1
ATOM 657 N N . GLY A 1 85 ? 3.039 1.523 -18.291 1.00 94.50 85 GLY A N 1
ATOM 658 C CA . GLY A 1 85 ? 2.287 1.686 -17.048 1.00 94.50 85 GLY A CA 1
ATOM 659 C C . GLY A 1 85 ? 1.328 0.534 -16.745 1.00 94.50 85 GLY A C 1
ATOM 660 O O . GLY A 1 85 ? 0.473 0.691 -15.878 1.00 94.50 85 GLY A O 1
ATOM 661 N N . ALA A 1 86 ? 1.448 -0.615 -17.425 1.00 95.94 86 ALA A N 1
ATOM 662 C CA . ALA A 1 86 ? 0.657 -1.802 -17.101 1.00 95.94 86 ALA A CA 1
ATOM 663 C C . ALA A 1 86 ? 0.739 -2.154 -15.610 1.00 95.94 86 ALA A C 1
ATOM 665 O O . ALA A 1 86 ? -0.304 -2.368 -15.004 1.00 95.94 86 ALA A O 1
ATOM 666 N N . TRP A 1 87 ? 1.931 -2.022 -15.014 1.00 96.88 87 TRP A N 1
ATOM 667 C CA . TRP A 1 87 ? 2.231 -2.271 -13.599 1.00 96.88 87 TRP A CA 1
ATOM 668 C C . TRP A 1 87 ? 1.411 -1.457 -12.589 1.00 96.88 87 TRP A C 1
ATOM 670 O O . TRP A 1 87 ? 1.433 -1.777 -11.400 1.00 96.88 87 TRP A O 1
ATOM 680 N N . LEU A 1 88 ? 0.710 -0.391 -13.002 1.00 97.38 88 LEU A N 1
ATOM 681 C CA . LEU A 1 88 ? -0.100 0.431 -12.093 1.00 97.38 88 LEU A CA 1
ATOM 682 C C . LEU A 1 88 ? -1.164 -0.410 -11.379 1.00 97.38 88 LEU A C 1
ATOM 684 O O . LEU A 1 88 ? -1.449 -0.181 -10.201 1.00 97.38 88 LEU A O 1
ATOM 688 N N . GLY A 1 89 ? -1.738 -1.388 -12.085 1.00 96.56 89 GLY A N 1
ATOM 689 C CA . GLY A 1 89 ? -2.769 -2.254 -11.533 1.00 96.56 89 GLY A CA 1
ATOM 690 C C . GLY A 1 89 ? -2.232 -3.246 -10.506 1.00 96.56 89 GLY A C 1
ATOM 691 O O . GLY A 1 89 ? -2.785 -3.378 -9.413 1.00 96.56 89 GLY A O 1
ATOM 692 N N . GLU A 1 90 ? -1.123 -3.895 -10.837 1.00 97.81 90 GLU A N 1
ATOM 693 C CA . GLU A 1 90 ? -0.415 -4.847 -9.985 1.00 97.81 90 GLU A CA 1
ATOM 694 C C . GLU A 1 90 ? 0.152 -4.159 -8.743 1.00 97.81 90 GLU A C 1
ATOM 696 O O . GLU A 1 90 ? 0.039 -4.701 -7.644 1.00 97.81 90 GLU A O 1
ATOM 701 N N . LEU A 1 91 ? 0.690 -2.942 -8.886 1.00 98.25 91 LEU A N 1
ATOM 702 C CA . LEU A 1 91 ? 1.169 -2.137 -7.765 1.00 98.25 91 LEU A CA 1
ATOM 703 C C . LEU A 1 91 ? 0.033 -1.783 -6.801 1.00 98.25 91 LEU A C 1
ATOM 705 O O . LEU A 1 91 ? 0.186 -1.959 -5.593 1.00 98.25 91 LEU A O 1
ATOM 709 N N . ASN A 1 92 ? -1.104 -1.310 -7.319 1.00 97.81 92 ASN A N 1
ATOM 710 C CA . ASN A 1 92 ? -2.274 -0.997 -6.500 1.00 97.81 92 ASN A CA 1
ATOM 711 C C . ASN A 1 92 ? -2.743 -2.231 -5.715 1.00 97.81 92 ASN A C 1
ATOM 713 O O . ASN A 1 92 ? -2.855 -2.176 -4.491 1.00 97.81 92 ASN A O 1
ATOM 717 N N . TYR A 1 93 ? -2.913 -3.365 -6.402 1.00 97.25 93 TYR A N 1
ATOM 718 C CA . TYR A 1 93 ? -3.289 -4.628 -5.770 1.00 97.25 93 TYR A CA 1
ATOM 719 C C . TYR A 1 93 ? -2.296 -5.043 -4.675 1.00 97.25 93 TYR A C 1
ATOM 721 O O . TYR A 1 93 ? -2.699 -5.331 -3.544 1.00 97.25 93 TYR A O 1
ATOM 729 N N . ALA A 1 94 ? -1.000 -5.051 -4.994 1.00 98.00 94 ALA A N 1
ATOM 730 C CA . ALA A 1 94 ? 0.047 -5.493 -4.083 1.00 98.00 94 ALA A CA 1
ATOM 731 C C . ALA A 1 94 ? 0.122 -4.620 -2.824 1.00 98.00 94 ALA A C 1
ATOM 733 O O . ALA A 1 94 ? 0.195 -5.154 -1.717 1.00 98.00 94 ALA A O 1
ATOM 734 N N . LEU A 1 95 ? 0.054 -3.292 -2.967 1.00 98.31 95 LEU A N 1
ATOM 735 C CA . LEU A 1 95 ? 0.073 -2.374 -1.828 1.00 98.31 95 LEU A CA 1
ATOM 736 C C . LEU A 1 95 ? -1.200 -2.479 -0.985 1.00 98.31 95 LEU A C 1
ATOM 738 O O . LEU A 1 95 ? -1.100 -2.546 0.240 1.00 98.31 95 LEU A O 1
ATOM 742 N N . THR A 1 96 ? -2.377 -2.568 -1.614 1.00 96.81 96 THR A N 1
ATOM 743 C CA . THR A 1 96 ? -3.650 -2.788 -0.911 1.00 96.81 96 THR A CA 1
ATOM 744 C C . THR A 1 96 ? -3.619 -4.078 -0.097 1.00 96.81 96 THR A C 1
ATOM 746 O O . THR A 1 96 ? -4.122 -4.111 1.028 1.00 96.81 96 THR A O 1
ATOM 749 N N . ARG A 1 97 ? -3.008 -5.144 -0.622 1.00 96.31 97 ARG A N 1
ATOM 750 C CA . ARG A 1 97 ? -2.837 -6.393 0.121 1.00 96.31 97 ARG A CA 1
ATOM 751 C C . ARG A 1 97 ? -1.804 -6.263 1.241 1.00 96.31 97 ARG A C 1
ATOM 753 O O . ARG A 1 97 ? -2.077 -6.683 2.363 1.00 96.31 97 ARG A O 1
ATOM 760 N N . LEU A 1 98 ? -0.654 -5.648 0.969 1.00 98.12 98 LEU A N 1
ATOM 761 C CA . LEU A 1 98 ? 0.433 -5.478 1.936 1.00 98.12 98 LEU A CA 1
ATOM 762 C C . LEU A 1 98 ? -0.040 -4.796 3.225 1.00 98.12 98 LEU A C 1
ATOM 764 O O . LEU A 1 98 ? 0.247 -5.282 4.319 1.00 98.12 98 LEU A O 1
ATOM 768 N N . ILE A 1 99 ? -0.802 -3.704 3.096 1.00 97.06 99 ILE A N 1
ATOM 769 C CA . ILE A 1 99 ? -1.294 -2.943 4.253 1.00 97.06 99 ILE A CA 1
ATOM 770 C C . ILE A 1 99 ? -2.326 -3.706 5.099 1.00 97.06 99 ILE A C 1
ATOM 772 O O . ILE A 1 99 ? -2.606 -3.289 6.221 1.00 97.06 99 ILE A O 1
ATOM 776 N N . GLN A 1 100 ? -2.882 -4.805 4.579 1.00 95.44 100 GLN A N 1
ATOM 777 C CA . GLN A 1 100 ? -3.811 -5.691 5.288 1.00 95.44 100 GLN A CA 1
ATOM 778 C C . GLN A 1 100 ? -3.102 -6.910 5.895 1.00 95.44 100 GLN A C 1
ATOM 780 O O . GLN A 1 100 ? -3.406 -7.291 7.024 1.00 95.44 100 GLN A O 1
ATOM 785 N N . GLU A 1 101 ? -2.136 -7.507 5.189 1.00 97.19 101 GLU A N 1
ATOM 786 C CA . GLU A 1 101 ? -1.447 -8.715 5.669 1.00 97.19 101 GLU A CA 1
ATOM 787 C C . GLU A 1 101 ? -0.531 -8.433 6.868 1.00 97.19 101 GLU A C 1
ATOM 789 O O . GLU A 1 101 ? -0.442 -9.262 7.771 1.00 97.19 101 GLU A O 1
ATOM 794 N N . VAL A 1 102 ? 0.115 -7.261 6.940 1.00 97.06 102 VAL A N 1
ATOM 795 C CA . VAL A 1 102 ? 0.976 -6.924 8.089 1.00 97.06 102 VAL A CA 1
ATOM 796 C C . VAL A 1 102 ? 0.176 -6.860 9.402 1.00 97.06 102 VAL A C 1
ATOM 798 O O . VAL A 1 102 ? 0.544 -7.581 10.330 1.00 97.06 102 VAL A O 1
ATOM 801 N N . PRO A 1 103 ? -0.928 -6.089 9.526 1.00 95.62 103 PRO A N 1
ATOM 802 C CA . PRO A 1 103 ? -1.730 -6.097 10.749 1.00 95.62 103 PRO A CA 1
ATOM 803 C C . PRO A 1 103 ? -2.289 -7.469 11.124 1.00 95.62 103 PRO A C 1
ATOM 805 O O . PRO A 1 103 ? -2.256 -7.837 12.299 1.00 95.62 103 PRO A O 1
ATOM 808 N N . LYS A 1 104 ? -2.744 -8.244 10.133 1.00 96.06 104 LYS A N 1
ATOM 809 C CA . LYS A 1 104 ? -3.205 -9.621 10.330 1.00 96.06 104 LYS A CA 1
ATOM 810 C C . LYS A 1 104 ? -2.114 -10.493 10.955 1.00 96.06 104 LYS A C 1
ATOM 812 O O . LYS A 1 104 ? -2.324 -11.057 12.026 1.00 96.06 104 LYS A O 1
ATOM 817 N N . LYS A 1 105 ? -0.911 -10.521 10.373 1.00 97.06 105 LYS A N 1
ATOM 818 C CA . LYS A 1 105 ? 0.231 -11.282 10.916 1.00 97.06 105 LYS A CA 1
ATOM 819 C C . LYS A 1 105 ? 0.664 -10.797 12.308 1.00 97.06 105 LYS A C 1
ATOM 821 O O . LYS A 1 105 ? 1.067 -11.602 13.152 1.00 97.06 105 LYS A O 1
ATOM 826 N N . MET A 1 106 ? 0.557 -9.498 12.600 1.00 95.94 106 MET A N 1
ATOM 827 C CA . MET A 1 106 ? 0.833 -8.967 13.945 1.00 95.94 106 MET A CA 1
ATOM 828 C C . MET A 1 106 ? -0.170 -9.475 14.996 1.00 95.94 106 MET A C 1
ATOM 830 O O . MET A 1 106 ? 0.208 -9.706 16.146 1.00 95.94 106 MET A O 1
ATOM 834 N N . VAL A 1 107 ? -1.433 -9.692 14.621 1.00 95.38 107 VAL A N 1
ATOM 835 C CA . VAL A 1 107 ? -2.438 -10.302 15.509 1.00 95.38 107 VAL A CA 1
ATOM 836 C C . VAL A 1 107 ? -2.260 -11.807 15.620 1.00 95.38 107 VAL A C 1
ATOM 838 O O . VAL A 1 107 ? -2.282 -12.335 16.729 1.00 95.38 107 VAL A O 1
ATOM 841 N N . GLU A 1 108 ? -2.032 -12.501 14.506 1.00 96.00 108 GLU A N 1
ATOM 842 C CA . GLU A 1 108 ? -1.797 -13.952 14.489 1.00 96.00 108 GLU A CA 1
ATOM 843 C C . GLU A 1 108 ? -0.578 -14.345 15.340 1.00 96.00 108 GLU A C 1
ATOM 845 O O . GLU A 1 108 ? -0.583 -15.381 16.001 1.00 96.00 108 GLU A O 1
ATOM 850 N N . SER A 1 109 ? 0.444 -13.485 15.395 1.00 94.12 109 SER A N 1
ATOM 851 C CA . SER A 1 109 ? 1.614 -13.656 16.270 1.00 94.12 109 SER A CA 1
ATOM 852 C C . SER A 1 109 ? 1.387 -13.229 17.730 1.00 94.12 109 SER A C 1
ATOM 854 O O . SER A 1 109 ? 2.307 -13.315 18.547 1.00 94.12 109 SER A O 1
ATOM 856 N N . GLY A 1 110 ? 0.186 -12.757 18.082 1.00 93.81 110 GLY A N 1
ATOM 857 C CA . GLY A 1 110 ? -0.188 -12.319 19.430 1.00 93.81 110 GLY A CA 1
ATOM 858 C C . GLY A 1 110 ? 0.458 -11.005 19.880 1.00 93.81 110 GLY A C 1
ATOM 859 O O . GLY A 1 110 ? 0.379 -10.660 21.060 1.00 93.81 110 GLY A O 1
ATOM 860 N N . ARG A 1 111 ? 1.111 -10.271 18.972 1.00 91.19 111 ARG A N 1
ATOM 861 C CA . ARG A 1 111 ? 1.761 -8.985 19.272 1.00 91.19 111 ARG A CA 1
ATOM 862 C C . ARG A 1 111 ? 0.741 -7.872 19.394 1.00 91.19 111 ARG A C 1
ATOM 864 O O . ARG A 1 111 ? 0.814 -7.056 20.310 1.00 91.19 111 ARG A O 1
ATOM 871 N N . TRP A 1 112 ? -0.238 -7.865 18.498 1.00 93.00 112 TRP A N 1
ATOM 872 C CA . TRP A 1 112 ? -1.359 -6.940 18.552 1.00 93.00 112 TRP A CA 1
ATOM 873 C C . TRP A 1 112 ? -2.629 -7.654 18.984 1.00 93.00 112 TRP A C 1
ATOM 875 O O . TRP A 1 112 ? -2.855 -8.821 18.687 1.00 93.00 112 TRP A O 1
ATOM 885 N N . LYS A 1 113 ? -3.490 -6.920 19.690 1.00 91.94 113 LYS A N 1
ATOM 886 C CA . LYS A 1 113 ? -4.780 -7.445 20.146 1.00 91.94 113 LYS A CA 1
ATOM 887 C C . LYS A 1 113 ? -5.826 -7.494 19.026 1.00 91.94 113 LYS A C 1
ATOM 889 O O . LYS A 1 113 ? -6.704 -8.346 19.048 1.00 91.94 113 LYS A O 1
ATOM 894 N N . GLU A 1 114 ? -5.776 -6.530 18.113 1.00 90.69 114 GLU A N 1
ATOM 895 C CA . GLU A 1 114 ? -6.770 -6.306 17.061 1.00 90.69 114 GLU A CA 1
ATOM 896 C C . GLU A 1 114 ? -6.044 -5.845 15.794 1.00 90.69 114 GLU A C 1
ATOM 898 O O . GLU A 1 114 ? -5.093 -5.066 15.889 1.00 90.69 114 GLU A O 1
ATOM 903 N N . GLU A 1 115 ? -6.504 -6.306 14.626 1.00 87.56 115 GLU A N 1
ATOM 904 C CA . GLU A 1 115 ? -5.867 -6.004 13.332 1.00 87.56 115 GLU A CA 1
ATOM 905 C C . GLU A 1 115 ? -6.065 -4.532 12.971 1.00 87.56 115 GLU A C 1
ATOM 907 O O . GLU A 1 115 ? -5.192 -3.881 12.405 1.00 87.56 115 GLU A O 1
ATOM 912 N N . PHE A 1 116 ? -7.217 -3.981 13.351 1.00 84.56 116 PHE A N 1
ATOM 913 C CA . PHE A 1 116 ? -7.596 -2.618 13.029 1.00 84.56 116 PHE A CA 1
ATOM 914 C C . PHE A 1 116 ? -7.771 -1.803 14.298 1.00 84.56 116 PHE A C 1
ATOM 916 O O . PHE A 1 116 ? -8.619 -2.076 15.144 1.00 84.56 116 PHE A O 1
ATOM 923 N N . ARG A 1 117 ? -6.953 -0.759 14.403 1.00 85.25 117 ARG A N 1
ATOM 924 C CA . ARG A 1 117 ? -7.079 0.324 15.374 1.00 85.25 117 ARG A CA 1
ATOM 925 C C . ARG A 1 117 ? -6.863 1.626 14.621 1.00 85.25 117 ARG A C 1
ATOM 927 O O . ARG A 1 117 ? -6.100 1.664 13.658 1.00 85.25 117 ARG A O 1
ATOM 934 N N . TYR A 1 118 ? -7.485 2.706 15.083 1.00 87.94 118 TYR A N 1
ATOM 935 C CA . TYR A 1 118 ? -7.390 4.000 14.398 1.00 87.94 118 TYR A CA 1
ATOM 936 C C . TYR A 1 118 ? -5.937 4.448 14.164 1.00 87.94 118 TYR A C 1
ATOM 938 O O . TYR A 1 118 ? -5.612 4.974 13.103 1.00 87.94 118 TYR A O 1
ATOM 946 N N . TRP A 1 119 ? -5.035 4.193 15.119 1.00 91.12 119 TRP A N 1
ATOM 947 C CA . TRP A 1 119 ? -3.626 4.550 14.955 1.00 91.12 119 TRP A CA 1
ATOM 948 C C . TRP A 1 119 ? -2.943 3.761 13.825 1.00 91.12 119 TRP A C 1
ATOM 950 O O . TRP A 1 119 ? -2.128 4.343 13.119 1.00 91.12 119 TRP A O 1
ATOM 960 N N . ILE A 1 120 ? -3.304 2.490 13.593 1.00 92.62 120 ILE A N 1
ATOM 961 C CA . ILE A 1 120 ? -2.777 1.683 12.476 1.00 92.62 120 ILE A CA 1
ATOM 962 C C . ILE A 1 120 ? -3.205 2.328 11.162 1.00 92.62 120 ILE A C 1
ATOM 964 O O . ILE A 1 120 ? -2.378 2.535 10.273 1.00 92.62 120 ILE A O 1
ATOM 968 N N . TYR A 1 121 ? -4.483 2.714 11.063 1.00 93.25 121 TYR A N 1
ATOM 969 C CA . TYR A 1 121 ? -4.994 3.457 9.915 1.00 93.25 121 TYR A CA 1
ATOM 970 C C . TYR A 1 121 ? -4.219 4.760 9.695 1.00 93.25 121 TYR A C 1
ATOM 972 O O . TYR A 1 121 ? -3.673 4.967 8.614 1.00 93.25 121 TYR A O 1
ATOM 980 N N . ALA A 1 122 ? -4.110 5.602 10.724 1.00 94.38 122 ALA A N 1
ATOM 981 C CA . ALA A 1 122 ? -3.460 6.905 10.622 1.00 94.38 122 ALA A CA 1
ATOM 982 C C . ALA A 1 122 ? -1.982 6.792 10.205 1.00 94.38 122 ALA A C 1
ATOM 984 O O . ALA A 1 122 ? -1.525 7.545 9.347 1.00 94.38 122 ALA A O 1
ATOM 985 N N . GLN A 1 123 ? -1.245 5.827 10.763 1.00 95.94 123 GLN A N 1
ATOM 986 C CA . GLN A 1 123 ? 0.156 5.578 10.406 1.00 95.94 123 GLN A CA 1
ATOM 987 C C . GLN A 1 123 ? 0.297 5.051 8.970 1.00 95.94 123 GLN A C 1
ATOM 989 O O . GLN A 1 123 ? 1.180 5.493 8.237 1.00 95.94 123 GLN A O 1
ATOM 994 N N . THR A 1 124 ? -0.594 4.153 8.545 1.00 96.31 124 THR A N 1
ATOM 995 C CA . THR A 1 124 ? -0.601 3.599 7.181 1.00 96.31 124 THR A CA 1
ATOM 996 C C . THR A 1 124 ? -0.935 4.672 6.146 1.00 96.31 124 THR A C 1
ATOM 998 O O . THR A 1 124 ? -0.180 4.869 5.196 1.00 96.31 124 THR A O 1
ATOM 1001 N N . ALA A 1 125 ? -2.028 5.413 6.351 1.00 97.00 125 ALA A N 1
ATOM 1002 C CA . ALA A 1 125 ? -2.441 6.500 5.469 1.00 97.00 125 ALA A CA 1
ATOM 1003 C C . ALA A 1 125 ? -1.364 7.592 5.397 1.00 97.00 125 ALA A C 1
ATOM 1005 O O . ALA A 1 125 ? -0.994 8.019 4.307 1.00 97.00 125 ALA A O 1
ATOM 1006 N N . GLY A 1 126 ? -0.782 7.969 6.540 1.00 97.25 126 GLY A N 1
ATOM 1007 C CA . GLY A 1 126 ? 0.324 8.922 6.586 1.00 97.25 126 GLY A CA 1
ATOM 1008 C C . GLY A 1 126 ? 1.575 8.435 5.846 1.00 97.25 126 GLY A C 1
ATOM 1009 O O . GLY A 1 126 ? 2.249 9.235 5.199 1.00 97.25 126 GLY A O 1
ATOM 1010 N N . ALA A 1 127 ? 1.894 7.137 5.891 1.00 97.94 127 ALA A N 1
ATOM 1011 C CA . ALA A 1 127 ? 3.005 6.573 5.124 1.00 97.94 127 ALA A CA 1
ATOM 1012 C C . ALA A 1 127 ? 2.757 6.649 3.610 1.00 97.94 127 ALA A C 1
ATOM 1014 O O . ALA A 1 127 ? 3.656 7.057 2.871 1.00 97.94 127 ALA A O 1
ATOM 1015 N N . LEU A 1 128 ? 1.543 6.316 3.160 1.00 98.50 128 LEU A N 1
ATOM 1016 C CA . LEU A 1 128 ? 1.133 6.411 1.754 1.00 98.50 128 LEU A CA 1
ATOM 1017 C C . LEU A 1 128 ? 1.185 7.861 1.257 1.00 98.50 128 LEU A C 1
ATOM 1019 O O . LEU A 1 128 ? 1.832 8.137 0.250 1.00 98.50 128 LEU A O 1
ATOM 1023 N N . GLU A 1 129 ? 0.594 8.802 2.000 1.00 98.44 129 GLU A N 1
ATOM 1024 C CA . GLU A 1 129 ? 0.596 10.227 1.642 1.00 98.44 129 GLU A CA 1
ATOM 1025 C C . GLU A 1 129 ? 2.009 10.802 1.591 1.00 98.44 129 GLU A C 1
ATOM 1027 O O . GLU A 1 129 ? 2.373 11.463 0.623 1.00 98.44 129 GLU A O 1
ATOM 1032 N N . ARG A 1 130 ? 2.845 10.524 2.598 1.00 98.06 130 ARG A N 1
ATOM 1033 C CA . ARG A 1 130 ? 4.230 11.013 2.601 1.00 98.06 130 ARG A CA 1
ATOM 1034 C C . ARG A 1 130 ? 5.062 10.410 1.474 1.00 98.06 130 ARG A C 1
ATOM 1036 O O . ARG A 1 130 ? 5.933 11.099 0.953 1.00 98.06 130 ARG A O 1
ATOM 1043 N N . SER A 1 131 ? 4.805 9.156 1.105 1.00 98.25 131 SER A N 1
ATOM 1044 C CA . SER A 1 131 ? 5.447 8.530 -0.056 1.00 98.25 131 SER A CA 1
ATOM 1045 C C . SER A 1 131 ? 4.999 9.210 -1.351 1.00 98.25 131 SER A C 1
ATOM 1047 O O . SER A 1 131 ? 5.838 9.537 -2.184 1.00 98.25 131 SER A O 1
ATOM 1049 N N . ALA A 1 132 ? 3.704 9.506 -1.494 1.00 98.12 132 ALA A N 1
ATOM 1050 C CA . ALA A 1 132 ? 3.168 10.204 -2.660 1.00 98.12 132 ALA A CA 1
ATOM 1051 C C . ALA A 1 132 ? 3.745 11.621 -2.784 1.00 98.12 132 ALA A C 1
ATOM 1053 O O . ALA A 1 132 ? 4.215 12.001 -3.852 1.00 98.12 132 ALA A O 1
ATOM 1054 N N . LEU A 1 133 ? 3.791 12.381 -1.686 1.00 97.69 133 LEU A N 1
ATOM 1055 C CA . LEU A 1 133 ? 4.395 13.716 -1.663 1.00 97.69 133 LEU A CA 1
ATOM 1056 C C . LEU A 1 133 ? 5.873 13.677 -2.059 1.00 97.69 133 LEU A C 1
ATOM 1058 O O . LEU A 1 133 ? 6.296 14.477 -2.887 1.00 97.69 133 LEU A O 1
ATOM 1062 N N . HIS A 1 134 ? 6.634 12.709 -1.537 1.00 96.38 134 HIS A N 1
ATOM 1063 C CA . HIS A 1 134 ? 8.030 12.524 -1.925 1.00 96.38 134 HIS A CA 1
ATOM 1064 C C . HIS A 1 134 ? 8.173 12.316 -3.437 1.00 96.38 134 HIS A C 1
ATOM 1066 O O . HIS A 1 134 ? 8.957 13.012 -4.073 1.00 96.38 134 HIS A O 1
ATOM 1072 N N . TRP A 1 135 ? 7.381 11.419 -4.030 1.00 95.06 135 TRP A N 1
ATOM 1073 C CA . TRP A 1 135 ? 7.432 11.155 -5.471 1.00 95.06 135 TRP A CA 1
ATOM 1074 C C . TRP A 1 135 ? 6.937 12.317 -6.332 1.00 95.06 135 TRP A C 1
ATOM 1076 O O . TRP A 1 135 ? 7.477 12.533 -7.414 1.00 95.06 135 TRP A O 1
ATOM 1086 N N . ASN A 1 136 ? 5.982 13.105 -5.842 1.00 94.38 136 ASN A N 1
ATOM 1087 C CA . ASN A 1 136 ? 5.540 14.334 -6.500 1.00 94.38 136 ASN A CA 1
ATOM 1088 C C . ASN A 1 136 ? 6.647 15.410 -6.550 1.00 94.38 136 ASN A C 1
ATOM 1090 O O . ASN A 1 136 ? 6.672 16.234 -7.464 1.00 94.38 136 ASN A O 1
ATOM 1094 N N . GLU A 1 137 ? 7.561 15.407 -5.576 1.00 93.69 137 GLU A N 1
ATOM 1095 C CA . GLU A 1 137 ? 8.673 16.362 -5.468 1.00 93.69 137 GLU A CA 1
ATOM 1096 C C . GLU A 1 137 ? 9.956 15.905 -6.183 1.00 93.69 137 GLU A C 1
ATOM 1098 O O . GLU A 1 137 ? 10.832 16.733 -6.451 1.00 93.69 137 GLU A O 1
ATOM 1103 N N . ILE A 1 138 ? 10.095 14.613 -6.511 1.00 89.69 138 ILE A N 1
ATOM 1104 C CA . ILE A 1 138 ? 11.284 14.105 -7.207 1.00 89.69 138 ILE A CA 1
ATOM 1105 C C . ILE A 1 138 ? 11.390 14.744 -8.596 1.00 89.69 138 ILE A C 1
ATOM 1107 O O . ILE A 1 138 ? 10.490 14.672 -9.434 1.00 89.69 138 ILE A O 1
ATOM 1111 N N . SER A 1 139 ? 12.558 15.329 -8.866 1.00 87.94 139 SER A N 1
ATOM 1112 C CA . SER A 1 139 ? 12.903 15.817 -10.197 1.00 87.94 139 SER A CA 1
ATOM 1113 C C . SER A 1 139 ? 13.195 14.635 -11.120 1.00 87.94 139 SER A C 1
ATOM 1115 O O . SER A 1 139 ? 14.230 13.979 -11.008 1.00 87.94 139 SER A O 1
ATOM 1117 N N . MET A 1 140 ? 12.263 14.364 -12.030 1.00 87.75 140 MET A N 1
ATOM 1118 C CA . MET A 1 140 ? 12.389 13.347 -13.073 1.00 87.75 140 MET A CA 1
ATOM 1119 C C . MET A 1 140 ? 12.709 14.005 -14.423 1.00 87.75 140 MET A C 1
ATOM 1121 O O . MET A 1 140 ? 12.246 15.121 -14.685 1.00 87.75 140 MET A O 1
ATOM 1125 N N . PRO A 1 141 ? 13.434 13.324 -15.330 1.00 87.81 141 PRO A N 1
ATOM 1126 C CA . PRO A 1 141 ? 13.551 13.768 -16.716 1.00 87.81 141 PRO A CA 1
ATOM 1127 C C . PRO A 1 141 ? 12.162 13.997 -17.349 1.00 87.81 141 PRO A C 1
ATOM 1129 O O . PRO A 1 141 ? 11.234 13.243 -17.040 1.00 87.81 141 PRO A O 1
ATOM 1132 N N . PRO A 1 142 ? 11.990 14.964 -18.276 1.00 85.25 142 PRO A N 1
ATOM 1133 C CA . PRO A 1 142 ? 10.678 15.296 -18.848 1.00 85.25 142 PRO A CA 1
ATOM 1134 C C . PRO A 1 142 ? 9.896 14.102 -19.421 1.00 85.25 142 PRO A C 1
ATOM 1136 O O . PRO A 1 142 ? 8.676 14.061 -19.317 1.00 85.25 142 PRO A O 1
ATOM 1139 N N . GLY A 1 143 ? 10.586 13.100 -19.977 1.00 87.38 143 GLY A N 1
ATOM 1140 C CA . GLY A 1 143 ? 9.967 11.882 -20.520 1.00 87.38 143 GLY A CA 1
ATOM 1141 C C . GLY A 1 143 ? 9.607 10.800 -19.492 1.00 87.38 143 GLY A C 1
ATOM 1142 O O . GLY A 1 143 ? 8.986 9.808 -19.864 1.00 87.38 143 GLY A O 1
ATOM 1143 N N . ALA A 1 144 ? 9.987 10.968 -18.224 1.00 91.38 144 ALA A N 1
ATOM 1144 C CA . ALA A 1 144 ? 9.803 9.981 -17.155 1.00 91.38 144 ALA A CA 1
ATOM 1145 C C . ALA A 1 144 ? 8.877 10.468 -16.026 1.00 91.38 144 ALA A C 1
ATOM 1147 O O . ALA A 1 144 ? 8.520 9.686 -15.150 1.00 91.38 144 ALA A O 1
ATOM 1148 N N . LYS A 1 145 ? 8.454 11.741 -16.042 1.00 93.69 145 LYS A N 1
ATOM 1149 C CA . LYS A 1 145 ? 7.595 12.316 -14.993 1.00 93.69 145 LYS A CA 1
ATOM 1150 C C . LYS A 1 145 ? 6.269 11.568 -14.811 1.00 9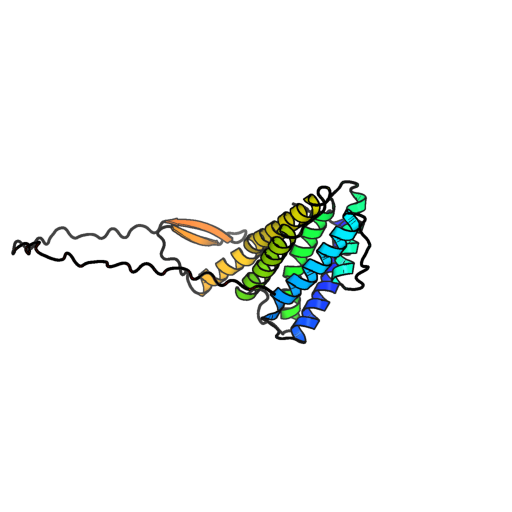3.69 145 LYS A C 1
ATOM 1152 O O . LYS A 1 145 ? 5.819 11.398 -13.685 1.00 93.69 145 LYS A O 1
ATOM 1157 N N . TRP A 1 146 ? 5.707 11.042 -15.897 1.00 95.62 146 TRP A N 1
ATOM 1158 C CA . TRP A 1 146 ? 4.462 10.272 -15.864 1.00 95.62 146 TRP A CA 1
ATOM 1159 C C . TRP A 1 146 ? 4.540 9.024 -14.961 1.00 95.62 146 TRP A C 1
ATOM 1161 O O . TRP A 1 146 ? 3.519 8.598 -14.432 1.00 95.62 146 TRP A O 1
ATOM 1171 N N . VAL A 1 147 ? 5.736 8.453 -14.751 1.00 96.12 147 VAL A N 1
ATOM 1172 C CA . VAL A 1 147 ? 5.947 7.321 -13.831 1.00 96.12 147 VAL A CA 1
ATOM 1173 C C . VAL A 1 147 ? 5.688 7.760 -12.390 1.00 96.12 147 VAL A C 1
ATOM 1175 O O . VAL A 1 147 ? 4.958 7.092 -11.660 1.00 96.12 147 VAL A O 1
ATOM 1178 N N . ALA A 1 148 ? 6.228 8.921 -12.005 1.00 95.88 148 ALA A N 1
ATOM 1179 C CA . ALA A 1 148 ? 5.993 9.511 -10.691 1.00 95.88 148 ALA A CA 1
ATOM 1180 C C . ALA A 1 148 ? 4.514 9.882 -10.502 1.00 95.88 148 ALA A C 1
ATOM 1182 O O . ALA A 1 148 ? 3.940 9.553 -9.467 1.00 95.88 148 ALA A O 1
ATOM 1183 N N . ASP A 1 149 ? 3.872 10.473 -11.518 1.00 96.50 149 ASP A N 1
ATOM 1184 C CA . ASP A 1 149 ? 2.432 10.770 -11.483 1.00 96.50 149 ASP A CA 1
ATOM 1185 C C . ASP A 1 149 ? 1.599 9.484 -11.298 1.00 96.50 149 ASP A C 1
ATOM 1187 O O . ASP A 1 149 ? 0.641 9.457 -10.522 1.00 96.50 149 ASP A O 1
ATOM 1191 N N . GLY A 1 150 ? 2.004 8.390 -11.952 1.00 97.44 150 GLY A N 1
ATOM 1192 C CA . GLY A 1 150 ? 1.411 7.064 -11.787 1.00 97.44 150 GLY A CA 1
ATOM 1193 C C . GLY A 1 150 ? 1.535 6.526 -10.359 1.00 97.44 150 GLY A C 1
ATOM 1194 O O . GLY A 1 150 ? 0.545 6.070 -9.786 1.00 97.44 150 GLY A O 1
ATOM 1195 N N . PHE A 1 151 ? 2.717 6.638 -9.744 1.00 98.00 151 PHE A N 1
ATOM 1196 C CA . PHE A 1 151 ? 2.911 6.264 -8.339 1.00 98.00 151 PHE A CA 1
ATOM 1197 C C . PHE A 1 151 ? 2.038 7.088 -7.396 1.00 98.00 151 PHE A C 1
ATOM 1199 O O . PHE A 1 151 ? 1.390 6.525 -6.516 1.00 98.00 151 PHE A O 1
ATOM 1206 N N . VAL A 1 152 ? 1.984 8.408 -7.591 1.00 98.31 152 VAL A N 1
ATOM 1207 C CA . VAL A 1 152 ? 1.142 9.310 -6.795 1.00 98.31 152 VAL A CA 1
ATOM 1208 C C . VAL A 1 152 ? -0.327 8.897 -6.892 1.00 98.31 152 VAL A C 1
ATOM 1210 O O . VAL A 1 152 ? -0.989 8.754 -5.863 1.00 98.31 152 VAL A O 1
ATOM 1213 N N . GLY A 1 153 ? -0.818 8.643 -8.109 1.00 98.00 153 GLY A N 1
ATOM 1214 C CA . GLY A 1 153 ? -2.183 8.175 -8.344 1.00 98.00 153 GLY A CA 1
ATOM 1215 C C . GLY A 1 153 ? -2.486 6.860 -7.624 1.00 98.00 153 GLY A C 1
ATOM 1216 O O . GLY A 1 153 ? -3.487 6.770 -6.916 1.00 98.00 153 GLY A O 1
ATOM 1217 N N . VAL A 1 154 ? -1.599 5.866 -7.737 1.00 98.12 154 VAL A N 1
ATOM 1218 C CA . VAL A 1 154 ? -1.773 4.566 -7.069 1.00 98.12 154 VAL A CA 1
ATOM 1219 C C . VAL A 1 154 ? -1.761 4.701 -5.547 1.00 98.12 154 VAL A C 1
ATOM 1221 O O . VAL A 1 154 ? -2.613 4.119 -4.884 1.00 98.12 154 VAL A O 1
ATOM 1224 N N . LEU A 1 155 ? -0.837 5.473 -4.973 1.00 98.50 155 LEU A N 1
ATOM 1225 C CA . LEU A 1 155 ? -0.734 5.627 -3.519 1.00 98.50 155 LEU A CA 1
ATOM 1226 C C . LEU A 1 155 ? -1.964 6.317 -2.917 1.00 98.50 155 LEU A C 1
ATOM 1228 O O . LEU A 1 155 ? -2.420 5.918 -1.842 1.00 98.50 155 LEU A O 1
ATOM 1232 N N . PHE A 1 156 ? -2.515 7.326 -3.599 1.00 98.25 156 PHE A N 1
ATOM 1233 C CA . PHE A 1 156 ? -3.767 7.948 -3.173 1.00 98.25 156 PHE A CA 1
ATOM 1234 C C . PHE A 1 156 ? -4.958 7.003 -3.319 1.00 98.25 156 PHE A C 1
ATOM 1236 O O . PHE A 1 156 ? -5.761 6.924 -2.393 1.00 98.25 156 PHE A O 1
ATOM 1243 N N . ASP A 1 157 ? -5.037 6.242 -4.412 1.00 97.25 157 ASP A N 1
ATOM 1244 C CA . ASP A 1 157 ? -6.115 5.269 -4.599 1.00 97.25 157 ASP A CA 1
ATOM 1245 C C . ASP A 1 157 ? -6.085 4.186 -3.509 1.00 97.25 157 ASP A C 1
ATOM 1247 O O . ASP A 1 157 ? -7.086 3.974 -2.832 1.00 97.25 157 ASP A O 1
ATOM 1251 N N . VAL A 1 158 ? -4.917 3.594 -3.222 1.00 97.44 158 VAL A N 1
ATOM 1252 C CA . VAL A 1 158 ? -4.740 2.612 -2.132 1.00 97.44 158 VAL A CA 1
ATOM 1253 C C . VAL A 1 158 ? -5.172 3.195 -0.781 1.00 97.44 158 VAL A C 1
ATOM 1255 O O . VAL A 1 158 ? -5.843 2.526 0.009 1.00 97.44 158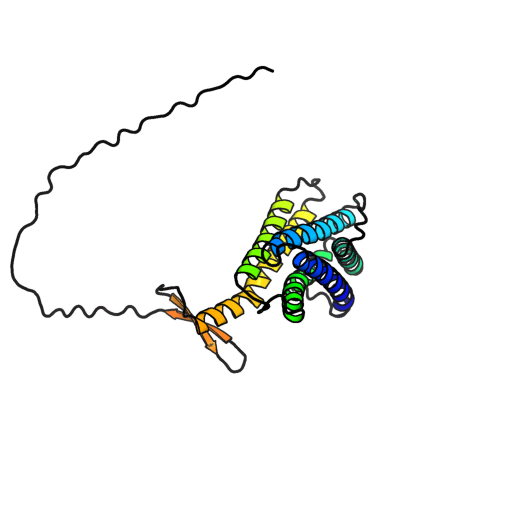 VAL A O 1
ATOM 1258 N N . LYS A 1 159 ? -4.822 4.456 -0.500 1.00 97.19 159 LYS A N 1
ATOM 1259 C CA . LYS A 1 159 ? -5.229 5.150 0.731 1.00 97.19 159 LYS A CA 1
ATOM 1260 C C . LYS A 1 159 ? -6.750 5.303 0.820 1.00 97.19 159 LYS A C 1
ATOM 1262 O O . LYS A 1 159 ? -7.340 4.991 1.859 1.00 97.19 159 LYS A O 1
ATOM 1267 N N . ASP A 1 160 ? -7.381 5.778 -0.247 1.00 95.69 160 ASP A N 1
ATOM 1268 C CA . ASP A 1 160 ? -8.824 6.019 -0.291 1.00 95.69 160 ASP A CA 1
ATOM 1269 C C . ASP A 1 160 ? -9.605 4.698 -0.241 1.00 95.69 160 ASP A C 1
ATOM 1271 O O . ASP A 1 160 ? -10.617 4.583 0.461 1.00 95.69 160 ASP A O 1
ATOM 1275 N N . GLU A 1 161 ? -9.096 3.654 -0.897 1.00 92.50 161 GLU A N 1
ATOM 1276 C CA . GLU A 1 161 ? -9.619 2.298 -0.787 1.00 92.50 161 GLU A CA 1
ATOM 1277 C C . GLU A 1 161 ? -9.526 1.767 0.642 1.00 92.50 161 GLU A C 1
ATOM 1279 O O . GLU A 1 161 ? -10.503 1.207 1.148 1.00 92.50 161 GLU A O 1
ATOM 1284 N N . TYR A 1 162 ? -8.397 1.977 1.320 1.00 92.81 162 TYR A N 1
ATOM 1285 C CA . TYR A 1 162 ? -8.227 1.559 2.706 1.00 92.81 162 TYR A CA 1
ATOM 1286 C C . TYR A 1 162 ? -9.207 2.276 3.642 1.00 92.81 162 TYR A C 1
ATOM 1288 O O . TYR A 1 162 ? -9.865 1.631 4.470 1.00 92.81 162 TYR A O 1
ATOM 1296 N N . LYS A 1 163 ? -9.398 3.593 3.457 1.00 91.88 163 LYS A N 1
ATOM 1297 C CA . LYS A 1 163 ? -10.413 4.363 4.190 1.00 91.88 163 LYS A CA 1
ATOM 1298 C C . LYS A 1 163 ? -11.812 3.789 3.956 1.00 91.88 163 LYS A C 1
ATOM 1300 O O . LYS A 1 163 ? -12.537 3.545 4.920 1.00 91.88 163 LYS A O 1
ATOM 1305 N N . ARG A 1 164 ? -12.186 3.565 2.694 1.00 89.06 164 ARG A N 1
ATOM 1306 C CA . ARG A 1 164 ? -13.542 3.160 2.299 1.00 89.06 164 ARG A CA 1
ATOM 1307 C C . ARG A 1 164 ? -13.879 1.718 2.673 1.00 89.06 164 ARG A C 1
ATOM 1309 O O . ARG A 1 164 ? -15.005 1.450 3.075 1.00 89.06 164 ARG A O 1
ATOM 1316 N N . ARG A 1 165 ? -12.952 0.777 2.485 1.00 84.56 165 ARG A N 1
ATOM 1317 C CA . ARG A 1 165 ? -13.229 -0.664 2.630 1.00 84.56 165 ARG A CA 1
ATOM 1318 C C . ARG A 1 165 ? -13.015 -1.173 4.045 1.00 84.56 165 ARG A C 1
ATOM 1320 O O . ARG A 1 165 ? -13.754 -2.049 4.479 1.00 84.56 165 ARG A O 1
ATOM 1327 N N . VAL A 1 166 ? -12.011 -0.646 4.739 1.00 85.19 166 VAL A N 1
ATOM 1328 C CA . VAL A 1 166 ? -11.601 -1.164 6.047 1.00 85.19 166 VAL A CA 1
ATOM 1329 C C . VAL A 1 166 ? -11.974 -0.182 7.146 1.00 85.19 166 VAL A C 1
ATOM 1331 O O . VAL A 1 166 ? -12.734 -0.516 8.056 1.00 85.19 166 VAL A O 1
ATOM 1334 N N . ASN A 1 167 ? -11.487 1.055 7.053 1.00 85.75 167 ASN A N 1
ATOM 1335 C CA . ASN A 1 167 ? -11.632 1.994 8.158 1.00 85.75 167 ASN A CA 1
ATOM 1336 C C . ASN A 1 167 ? -13.081 2.469 8.354 1.00 85.75 167 ASN A C 1
ATOM 1338 O O . ASN A 1 167 ? -13.480 2.671 9.492 1.00 85.75 167 ASN A O 1
ATOM 1342 N N . ALA A 1 168 ? -13.886 2.596 7.294 1.00 84.81 168 ALA A N 1
ATOM 1343 C CA . ALA A 1 168 ? -15.307 2.940 7.420 1.00 84.81 168 ALA A CA 1
ATOM 1344 C C . ALA A 1 168 ? -16.083 1.895 8.247 1.00 84.81 168 ALA A C 1
ATOM 1346 O O . ALA A 1 168 ? -16.816 2.243 9.170 1.00 84.81 168 ALA A O 1
ATOM 1347 N N . ALA A 1 169 ? -15.856 0.601 7.989 1.00 82.00 169 ALA A N 1
ATOM 1348 C CA . ALA A 1 169 ? -16.468 -0.480 8.764 1.00 82.00 169 ALA A CA 1
ATOM 1349 C C . ALA A 1 169 ? -15.976 -0.500 10.224 1.00 82.00 169 ALA A C 1
ATOM 1351 O O . ALA A 1 169 ? -16.747 -0.766 11.148 1.00 82.00 169 ALA A O 1
ATOM 1352 N N . TYR A 1 170 ? -14.701 -0.178 10.451 1.00 85.19 170 TYR A N 1
ATOM 1353 C CA . TYR A 1 170 ? -14.155 -0.042 11.800 1.00 85.19 170 TYR A CA 1
ATOM 1354 C C . TYR A 1 170 ? -14.736 1.171 12.551 1.00 85.19 170 TYR A C 1
ATOM 1356 O O . TYR A 1 170 ? -15.125 1.043 13.711 1.00 85.19 170 TYR A O 1
ATOM 1364 N N . GLU A 1 171 ? -14.850 2.336 11.909 1.00 84.12 171 GLU A N 1
ATOM 1365 C CA . GLU A 1 171 ? -15.474 3.538 12.483 1.00 84.12 171 GLU A CA 1
ATOM 1366 C C . GLU A 1 171 ? -16.930 3.272 12.858 1.00 84.12 171 GLU A C 1
ATOM 1368 O O . GLU A 1 171 ? -17.346 3.567 13.978 1.00 84.12 171 GLU A O 1
ATOM 1373 N N . ALA A 1 172 ? -17.665 2.608 11.969 1.00 82.94 172 ALA A N 1
ATOM 1374 C CA . ALA A 1 172 ? -19.018 2.144 12.220 1.00 82.94 172 ALA A CA 1
ATOM 1375 C C . ALA A 1 172 ? -19.134 1.288 13.490 1.00 82.94 172 ALA A C 1
ATOM 1377 O O . ALA A 1 172 ? -20.010 1.505 14.334 1.00 82.94 172 ALA A O 1
ATOM 1378 N N . PHE A 1 173 ? -18.226 0.324 13.644 1.00 82.75 173 PHE A N 1
ATOM 1379 C CA . PHE A 1 173 ? -18.149 -0.518 14.831 1.00 82.75 173 PHE A CA 1
ATOM 1380 C C . PHE A 1 173 ? -17.843 0.299 16.099 1.00 82.75 173 PHE A C 1
ATOM 1382 O O . PHE A 1 173 ? -18.494 0.103 17.130 1.00 82.75 173 PHE A O 1
ATOM 1389 N N . GLN A 1 174 ? -16.905 1.249 16.034 1.00 84.81 174 GLN A N 1
ATOM 1390 C CA . GLN A 1 174 ? -16.548 2.092 17.181 1.00 84.81 174 GLN A CA 1
ATOM 1391 C C . GLN A 1 174 ? -17.679 3.036 17.601 1.00 84.81 174 GLN A C 1
ATOM 1393 O O . GLN A 1 174 ? -17.923 3.169 18.802 1.00 84.81 174 GLN A O 1
ATOM 1398 N N . ILE A 1 175 ? -18.407 3.623 16.645 1.00 83.19 175 ILE A N 1
ATOM 1399 C CA . ILE A 1 175 ? -19.587 4.463 16.904 1.00 83.19 175 ILE A CA 1
ATOM 1400 C C . ILE A 1 175 ? -20.666 3.660 17.635 1.00 83.19 175 ILE A C 1
ATOM 1402 O O . ILE A 1 175 ? -21.243 4.137 18.608 1.00 83.19 175 ILE A O 1
ATOM 1406 N N . ARG A 1 176 ? -20.923 2.410 17.229 1.00 80.50 176 ARG A N 1
ATOM 1407 C CA . ARG A 1 176 ? -21.883 1.544 17.938 1.00 80.50 176 ARG A CA 1
ATOM 1408 C C . ARG A 1 176 ? -21.441 1.228 19.364 1.00 80.50 176 ARG A C 1
ATOM 1410 O O . ARG A 1 176 ? -22.267 1.197 20.270 1.00 80.50 176 ARG A O 1
ATOM 1417 N N . LYS A 1 177 ? -20.146 0.977 19.554 1.00 84.19 177 LYS A N 1
ATOM 1418 C CA . LYS A 1 177 ? -19.576 0.614 20.854 1.00 84.19 177 LYS A CA 1
ATOM 1419 C C . LYS A 1 177 ? -19.531 1.790 21.833 1.00 84.19 177 LYS A C 1
ATOM 1421 O O . LYS A 1 177 ? -19.746 1.585 23.023 1.00 84.19 177 LYS A O 1
ATOM 1426 N N . SER A 1 178 ? -19.214 2.986 21.342 1.00 86.31 178 SER A N 1
ATOM 1427 C CA . SER A 1 178 ? -18.830 4.133 22.183 1.00 86.31 178 SER A CA 1
ATOM 1428 C C . SER A 1 178 ? -19.753 5.345 22.037 1.00 86.31 178 SER A C 1
ATOM 1430 O O . SER A 1 178 ? -19.596 6.315 22.774 1.00 86.31 178 SER A O 1
ATOM 1432 N N . GLY A 1 179 ? -20.714 5.293 21.115 1.00 80.44 179 GLY A N 1
ATOM 1433 C CA . GLY A 1 179 ? -21.481 6.452 20.672 1.00 80.44 179 GLY A CA 1
ATOM 1434 C C . GLY A 1 179 ? -20.752 7.248 19.588 1.00 80.44 179 GLY A C 1
ATOM 1435 O O . GLY A 1 179 ? -19.537 7.146 19.415 1.00 80.44 179 GLY A O 1
ATOM 1436 N N . ASP A 1 180 ? -21.519 8.041 18.843 1.00 80.69 180 ASP A N 1
ATOM 1437 C CA . ASP A 1 180 ? -20.975 9.029 17.912 1.00 80.69 180 ASP A CA 1
ATOM 1438 C C . ASP A 1 180 ? -20.591 10.305 18.678 1.00 80.69 180 ASP A C 1
ATOM 1440 O O . ASP A 1 180 ? -21.279 10.706 19.619 1.00 80.69 180 ASP A O 1
ATOM 1444 N N . VAL A 1 181 ? -19.497 10.944 18.273 1.00 79.69 181 VAL A N 1
ATOM 1445 C CA . VAL A 1 181 ? -19.007 12.198 18.864 1.00 79.69 181 VAL A CA 1
ATOM 1446 C C . VAL A 1 181 ? -19.567 13.432 18.156 1.00 79.69 181 VAL A C 1
ATOM 1448 O O . VAL A 1 181 ? -19.475 14.539 18.690 1.00 79.69 181 VAL A O 1
ATOM 1451 N N . TYR A 1 182 ? -20.146 13.274 16.961 1.00 76.44 182 TYR A N 1
ATOM 1452 C CA . TYR A 1 182 ? -20.708 14.392 16.211 1.00 76.44 182 TYR A CA 1
ATOM 1453 C C . TYR A 1 182 ? -22.094 14.790 16.735 1.00 76.44 182 TYR A C 1
ATOM 1455 O O . TYR A 1 182 ? -23.045 14.011 16.743 1.00 76.44 182 TYR A O 1
ATOM 1463 N N . THR A 1 183 ? -22.230 16.062 17.115 1.00 73.81 183 THR A N 1
ATOM 1464 C CA . THR A 1 183 ? -23.493 16.688 17.553 1.00 73.81 183 THR A CA 1
ATOM 1465 C C . THR A 1 183 ? -24.186 17.467 16.429 1.00 73.81 183 THR A C 1
ATOM 1467 O O . THR A 1 183 ? -25.062 18.298 16.669 1.00 73.81 183 THR A O 1
ATOM 1470 N N . THR A 1 184 ? -23.793 17.224 15.177 1.00 74.31 184 THR A N 1
ATOM 1471 C CA . THR A 1 184 ? -24.267 17.970 14.010 1.00 74.31 184 THR A CA 1
ATOM 1472 C C . THR A 1 184 ? -25.736 17.668 13.682 1.00 74.31 184 THR A C 1
ATOM 1474 O O . THR A 1 184 ? -26.232 16.579 13.976 1.00 74.31 184 THR A O 1
ATOM 1477 N N . PRO A 1 185 ? -26.466 18.601 13.033 1.00 73.38 185 PRO A N 1
ATOM 1478 C CA . PRO A 1 185 ? -27.856 18.376 12.629 1.00 73.38 185 PRO A CA 1
ATOM 1479 C C . PRO A 1 185 ? -28.032 17.216 11.653 1.00 73.38 185 PRO A C 1
ATOM 1481 O O . PRO A 1 185 ? -29.119 16.664 11.570 1.00 73.38 185 PRO A O 1
ATOM 1484 N N . TYR A 1 186 ? -26.985 16.854 10.917 1.00 71.75 186 TYR A N 1
ATOM 1485 C CA . TYR A 1 186 ? -26.944 15.663 10.082 1.00 71.75 186 TYR A CA 1
ATOM 1486 C C . TYR A 1 186 ? -25.942 14.696 10.692 1.00 71.75 186 TYR A C 1
ATOM 1488 O O . TYR A 1 186 ? -24.822 15.104 11.001 1.00 71.75 186 TYR A O 1
ATOM 1496 N N . LYS A 1 187 ? -26.342 13.441 10.866 1.00 73.62 187 LYS A N 1
ATOM 1497 C CA . LYS A 1 187 ? -25.462 12.366 11.319 1.00 73.62 187 LYS A CA 1
ATOM 1498 C C . LYS A 1 187 ? -25.648 11.137 10.449 1.00 73.62 187 LYS A C 1
ATOM 1500 O O . LYS A 1 187 ? -26.745 10.888 9.944 1.00 73.62 187 LYS A O 1
ATOM 1505 N N . THR A 1 188 ? -24.583 10.372 10.296 1.00 72.88 188 THR A N 1
ATOM 1506 C CA . THR A 1 188 ? -24.646 9.070 9.644 1.00 72.88 188 THR A CA 1
ATOM 1507 C C . THR A 1 188 ? -25.025 8.034 10.691 1.00 72.88 188 THR A C 1
ATOM 1509 O O . THR A 1 188 ? -24.406 7.951 11.746 1.00 72.88 188 THR A O 1
ATOM 1512 N N . GLU A 1 189 ? -26.062 7.248 10.425 1.00 74.56 189 GLU A N 1
ATOM 1513 C CA . GLU A 1 189 ? -26.420 6.100 11.251 1.00 74.56 189 GLU A CA 1
ATOM 1514 C C . GLU A 1 189 ? -26.209 4.814 10.461 1.00 74.56 189 GLU A C 1
ATOM 1516 O O . GLU A 1 189 ? -26.586 4.722 9.294 1.00 74.56 189 GLU A O 1
ATOM 1521 N N . LEU A 1 190 ? -25.633 3.804 11.111 1.00 74.00 190 LEU A N 1
ATOM 1522 C CA . LEU A 1 190 ? -25.468 2.481 10.521 1.00 74.00 190 LEU A CA 1
ATOM 1523 C C . LEU A 1 190 ? -26.635 1.573 10.862 1.00 74.00 190 LEU A C 1
ATOM 1525 O O . LEU A 1 190 ? -26.779 1.111 12.001 1.00 74.00 190 LEU A O 1
ATOM 1529 N N . VAL A 1 191 ? -27.412 1.252 9.838 1.00 81.94 191 VAL A N 1
ATOM 1530 C CA . VAL A 1 191 ? -28.520 0.307 9.918 1.00 81.94 191 VAL A CA 1
ATOM 1531 C C . VAL A 1 191 ? -28.048 -1.062 9.456 1.00 81.94 191 VAL A C 1
ATOM 1533 O O . VAL A 1 191 ? -27.364 -1.200 8.444 1.00 81.94 191 VAL A O 1
ATOM 1536 N N . GLU A 1 192 ? -28.408 -2.082 10.225 1.00 82.56 192 GLU A N 1
ATOM 1537 C CA . GLU A 1 192 ? -28.150 -3.476 9.883 1.00 82.56 192 GLU A CA 1
ATOM 1538 C C . GLU A 1 192 ? -29.280 -4.017 9.008 1.00 82.56 192 GLU A C 1
ATOM 1540 O O . GLU A 1 192 ? -30.461 -3.795 9.281 1.00 82.56 192 GLU A O 1
ATOM 1545 N N . ASN A 1 193 ? -28.920 -4.715 7.938 1.00 86.75 193 ASN A N 1
ATOM 1546 C CA . ASN A 1 193 ? -29.846 -5.357 7.021 1.00 86.75 193 ASN A CA 1
ATOM 1547 C C . ASN A 1 193 ? -29.382 -6.795 6.727 1.00 86.75 193 ASN A C 1
ATOM 1549 O O . ASN A 1 193 ? -28.303 -7.218 7.135 1.00 86.75 193 ASN A O 1
ATOM 1553 N N . LYS A 1 194 ? -30.194 -7.569 5.996 1.00 82.88 194 LYS A N 1
ATOM 1554 C CA . LYS A 1 194 ? -29.898 -8.984 5.690 1.00 82.88 194 LYS A CA 1
ATOM 1555 C C . LYS A 1 194 ? -28.575 -9.208 4.933 1.00 82.88 194 LYS A C 1
ATOM 1557 O O . LYS A 1 194 ? -28.131 -10.348 4.864 1.00 82.88 194 LYS A O 1
ATOM 1562 N N . GLY A 1 195 ? -27.981 -8.165 4.346 1.00 80.38 195 GLY A N 1
ATOM 1563 C CA . GLY A 1 195 ? -26.738 -8.226 3.572 1.00 80.38 195 GLY A CA 1
ATOM 1564 C C . GLY A 1 195 ? -25.540 -7.528 4.224 1.00 80.38 195 GLY A C 1
ATOM 1565 O O . GLY A 1 195 ? -24.502 -7.427 3.577 1.00 80.38 195 GLY A O 1
ATOM 1566 N N . GLY A 1 196 ? -25.664 -7.036 5.462 1.00 78.25 196 GLY A N 1
ATOM 1567 C CA . GLY A 1 196 ? -24.604 -6.319 6.171 1.00 78.25 196 GLY A CA 1
ATOM 1568 C C . GLY A 1 196 ? -25.071 -4.970 6.715 1.00 78.25 196 GLY A C 1
ATOM 1569 O O . GLY A 1 196 ? -26.162 -4.851 7.271 1.00 78.25 196 GLY A O 1
ATOM 1570 N N . PHE A 1 197 ? -24.229 -3.948 6.574 1.00 73.75 197 PHE A N 1
ATOM 1571 C CA . PHE A 1 197 ? -24.486 -2.614 7.113 1.00 73.75 197 PHE A CA 1
ATOM 1572 C C . PHE A 1 197 ? -24.684 -1.592 5.998 1.00 73.75 197 PHE A C 1
ATOM 1574 O O . PHE A 1 197 ? -23.991 -1.622 4.982 1.00 73.75 197 PHE A O 1
ATOM 1581 N N . GLN A 1 198 ? -25.622 -0.672 6.210 1.00 81.50 198 GLN A N 1
ATOM 1582 C CA . GLN A 1 198 ? -25.856 0.473 5.343 1.00 81.50 198 GLN A CA 1
ATOM 1583 C C . GLN A 1 198 ? -25.800 1.760 6.162 1.00 81.50 198 GLN A C 1
ATOM 1585 O O . GLN A 1 198 ? -26.474 1.893 7.184 1.00 81.50 198 GLN A O 1
ATOM 1590 N N . GLU A 1 199 ? -25.019 2.720 5.680 1.00 77.25 199 GLU A N 1
ATOM 1591 C CA . GLU A 1 199 ? -25.036 4.089 6.178 1.00 77.25 199 GLU A CA 1
ATOM 1592 C C . GLU A 1 199 ? -26.280 4.813 5.656 1.00 77.25 199 GLU A C 1
ATOM 1594 O O . GLU A 1 199 ? -26.537 4.858 4.451 1.00 77.25 199 GLU A O 1
ATOM 1599 N N . ILE A 1 200 ? -27.058 5.390 6.567 1.00 82.81 200 ILE A N 1
ATOM 1600 C CA . ILE A 1 200 ? -28.151 6.301 6.237 1.00 82.81 200 ILE A CA 1
ATOM 1601 C C . ILE A 1 200 ? -27.882 7.661 6.867 1.00 82.81 200 ILE A C 1
ATOM 1603 O O . ILE A 1 200 ? -27.496 7.768 8.030 1.00 82.81 200 ILE A O 1
ATOM 1607 N N . MET A 1 201 ? -28.114 8.726 6.106 1.00 80.19 201 MET A N 1
ATOM 1608 C CA . MET A 1 201 ? -28.065 10.077 6.648 1.00 80.19 201 MET A CA 1
ATOM 1609 C C . MET A 1 201 ? -29.362 10.352 7.413 1.00 80.19 201 MET A C 1
ATOM 1611 O O . MET A 1 201 ? -30.453 10.279 6.846 1.00 80.19 201 MET A O 1
ATOM 1615 N N . LYS A 1 202 ? -29.252 10.699 8.696 1.00 79.00 202 LYS A N 1
ATOM 1616 C CA . LYS A 1 202 ? -30.366 11.200 9.504 1.00 79.00 202 LYS A CA 1
ATOM 1617 C C . LYS A 1 202 ? -30.191 12.679 9.781 1.00 79.00 202 LYS A C 1
ATOM 1619 O O . LYS A 1 202 ? -29.107 13.132 10.136 1.00 79.00 202 LYS A O 1
ATOM 1624 N N . GLN A 1 203 ? -31.288 13.415 9.677 1.00 78.69 203 GLN A N 1
ATOM 1625 C CA . GLN A 1 203 ? -31.374 14.772 10.188 1.00 78.69 203 GLN A CA 1
ATOM 1626 C C . GLN A 1 203 ? -31.934 14.710 11.612 1.00 78.69 203 GLN A C 1
ATOM 1628 O O . GLN A 1 203 ? -33.045 14.219 11.824 1.00 78.69 203 GLN A O 1
ATOM 1633 N N . ASN A 1 204 ? -31.173 15.185 12.596 1.00 70.06 204 ASN A N 1
ATOM 1634 C CA . ASN A 1 204 ? -31.692 15.449 13.928 1.00 70.06 204 ASN A CA 1
ATOM 1635 C C . ASN A 1 204 ? -32.825 16.464 13.761 1.00 70.06 204 ASN A C 1
ATOM 1637 O O . ASN A 1 204 ? -32.606 17.576 13.269 1.00 70.06 204 ASN A O 1
ATOM 1641 N N . LYS A 1 205 ? -34.053 16.072 14.123 1.00 65.19 205 LYS A N 1
ATOM 1642 C CA . LYS A 1 205 ? -35.151 17.034 14.224 1.00 65.19 205 LYS A CA 1
ATOM 1643 C C . LYS A 1 205 ? -34.661 18.133 15.160 1.00 65.19 205 LYS A C 1
ATOM 1645 O O . LYS A 1 205 ? -34.205 17.817 16.257 1.00 65.19 205 LYS A O 1
ATOM 1650 N N . LYS A 1 206 ? -34.711 19.395 14.716 1.00 57.50 206 LYS A N 1
ATOM 1651 C CA . LYS A 1 206 ? -34.591 20.518 15.649 1.00 57.50 206 LYS A CA 1
ATOM 1652 C C . LYS A 1 206 ? -35.581 20.214 16.763 1.00 57.50 206 LYS A C 1
ATOM 1654 O O . LYS A 1 206 ? -36.759 20.022 16.468 1.00 57.50 206 LYS A O 1
ATOM 1659 N N . GLU A 1 207 ? -35.101 20.102 17.996 1.00 56.75 207 GLU A N 1
ATOM 1660 C CA . GLU A 1 207 ? -35.990 20.245 19.136 1.00 56.75 207 GLU A CA 1
ATOM 1661 C C . GLU A 1 207 ? -36.662 21.597 18.924 1.00 56.75 207 GLU A C 1
ATOM 1663 O O . GLU A 1 207 ? -36.010 22.643 18.986 1.00 56.75 207 GLU A O 1
ATOM 1668 N N . GLU A 1 208 ? -37.932 21.575 18.519 1.00 52.41 208 GLU A N 1
ATOM 1669 C CA . GLU A 1 208 ? -38.758 22.762 18.575 1.00 52.41 208 GLU A CA 1
ATOM 1670 C C . GLU A 1 208 ? -38.753 23.129 20.046 1.00 52.41 208 GLU A C 1
ATOM 1672 O O . GLU A 1 208 ? -39.381 22.471 20.875 1.00 52.41 208 GLU A O 1
ATOM 1677 N N . THR A 1 209 ? -37.944 24.127 20.387 1.00 50.62 209 THR A N 1
ATOM 1678 C CA . THR A 1 209 ? -38.061 24.803 21.661 1.00 50.62 209 THR A CA 1
ATOM 1679 C C . THR A 1 209 ? -39.483 25.328 21.642 1.00 50.62 209 THR A C 1
ATOM 1681 O O . THR A 1 209 ? -39.785 26.306 20.957 1.00 50.62 209 THR A O 1
ATOM 1684 N N . VAL A 1 210 ? -40.389 24.612 22.306 1.00 51.97 210 VAL A N 1
ATOM 1685 C CA . VAL A 1 210 ? -41.720 25.113 22.606 1.00 51.97 210 VAL A CA 1
ATOM 1686 C C . VAL A 1 210 ? -41.458 26.257 23.569 1.00 51.97 210 VAL A C 1
ATOM 1688 O O . VAL A 1 210 ? -41.377 26.077 24.782 1.00 51.97 210 VAL A O 1
ATOM 1691 N N . ILE A 1 211 ? -41.200 27.436 23.007 1.00 54.56 211 ILE A N 1
ATOM 1692 C CA . ILE A 1 211 ? -41.264 28.680 23.745 1.00 54.56 211 ILE A CA 1
ATOM 1693 C C . ILE A 1 211 ? -42.738 28.783 24.091 1.00 54.56 211 ILE A C 1
ATOM 1695 O O . ILE A 1 211 ? -43.565 29.131 23.249 1.00 54.56 211 ILE A O 1
ATOM 1699 N N . ASP A 1 212 ? -43.074 28.358 25.304 1.00 52.97 212 ASP A N 1
ATOM 1700 C CA . ASP A 1 212 ? -44.407 28.496 25.852 1.00 52.97 212 ASP A CA 1
ATOM 1701 C C . ASP A 1 212 ? -44.713 29.999 25.879 1.00 52.97 212 ASP A C 1
ATOM 1703 O O . ASP A 1 212 ? -44.258 30.741 26.750 1.00 52.97 212 ASP A O 1
ATOM 1707 N N . ALA A 1 213 ? -45.429 30.479 24.859 1.00 54.38 213 ALA A N 1
ATOM 1708 C CA . ALA A 1 213 ? -45.753 31.889 24.645 1.00 54.38 213 ALA A CA 1
ATOM 1709 C C . ALA A 1 213 ? -46.710 32.454 25.717 1.00 54.38 213 ALA A C 1
ATOM 1711 O O . ALA A 1 213 ? -47.248 33.549 25.571 1.00 54.38 213 ALA A O 1
ATOM 1712 N N . LYS A 1 214 ? -46.930 31.722 26.814 1.00 53.94 214 LYS A N 1
ATOM 1713 C CA . LYS A 1 214 ? -47.747 32.111 27.960 1.00 53.94 214 LYS A CA 1
ATOM 1714 C C . LYS A 1 214 ? -46.890 32.388 29.189 1.00 53.94 214 LYS A C 1
ATOM 1716 O O . LYS A 1 214 ? -47.069 31.767 30.230 1.00 53.94 214 LYS A O 1
ATOM 1721 N N . LYS A 1 215 ? -45.982 33.353 29.078 1.00 52.19 215 LYS A N 1
ATOM 1722 C CA . LYS A 1 215 ? -45.500 34.163 30.208 1.00 52.19 215 LYS A CA 1
ATOM 1723 C C . LYS A 1 215 ? -44.740 35.361 29.653 1.00 52.19 215 LYS A C 1
ATOM 1725 O O . LYS A 1 215 ? -43.518 35.394 29.648 1.00 52.19 215 LYS A O 1
ATOM 1730 N N . THR A 1 216 ? -45.479 36.353 29.174 1.00 46.44 216 THR A N 1
ATOM 1731 C CA . THR A 1 216 ? -45.026 37.744 29.216 1.00 46.44 216 THR A CA 1
ATOM 1732 C C . THR A 1 216 ? -45.126 38.197 30.673 1.00 46.44 216 THR A C 1
ATOM 1734 O O . THR A 1 216 ? -46.240 38.289 31.189 1.00 46.44 216 THR A O 1
ATOM 1737 N N . PRO A 1 217 ? -44.019 38.477 31.382 1.00 48.28 217 PRO A N 1
ATOM 1738 C CA . PRO A 1 217 ? -44.075 39.381 32.511 1.00 48.28 217 PRO A CA 1
ATOM 1739 C C . PRO A 1 217 ? -44.151 40.782 31.905 1.00 48.28 217 PRO A C 1
ATOM 1741 O O . PRO A 1 217 ? -43.173 41.304 31.370 1.00 48.28 217 PRO A O 1
ATOM 1744 N N . GLU A 1 218 ? -45.337 41.380 31.938 1.00 52.16 218 GLU A N 1
ATOM 1745 C CA . GLU A 1 218 ? -45.434 42.833 31.893 1.00 52.16 218 GLU A CA 1
ATOM 1746 C C . GLU A 1 218 ? -44.604 43.374 33.055 1.00 52.16 218 GLU A C 1
ATOM 1748 O O . GLU A 1 218 ? -44.967 43.209 34.218 1.00 52.16 218 GLU A O 1
ATOM 1753 N N . GLY A 1 219 ? -43.460 43.985 32.761 1.00 51.31 219 GLY A N 1
ATOM 1754 C CA . GLY A 1 219 ? -42.757 44.729 33.789 1.00 51.31 219 GLY A CA 1
ATOM 1755 C C . GLY A 1 219 ? -41.259 44.855 33.605 1.00 51.31 219 GLY A C 1
ATOM 1756 O O . GLY A 1 219 ? -40.503 43.944 33.910 1.00 51.31 219 GLY A O 1
ATOM 1757 N N . LEU A 1 220 ? -40.881 46.092 33.300 1.00 41.50 220 LEU A N 1
ATOM 1758 C CA . LEU A 1 220 ? -39.712 46.789 33.826 1.00 41.50 220 LEU A CA 1
ATOM 1759 C C . LEU A 1 220 ?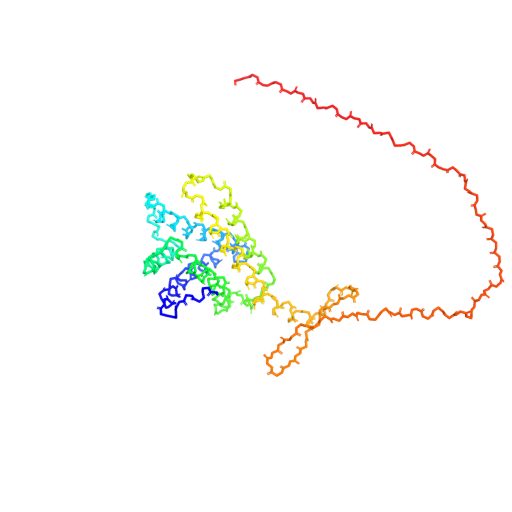 -38.371 46.718 33.055 1.00 41.50 220 LEU A C 1
ATOM 1761 O O . LEU A 1 220 ? -37.558 45.820 33.214 1.00 41.50 220 LEU A O 1
ATOM 1765 N N . ILE A 1 221 ? -38.092 47.874 32.434 1.00 46.06 221 ILE A N 1
ATOM 1766 C CA . ILE A 1 221 ? -36.960 48.774 32.750 1.00 46.06 221 ILE A CA 1
ATOM 1767 C C . ILE A 1 221 ? -35.695 48.716 31.868 1.00 46.06 221 ILE A C 1
ATOM 1769 O O . ILE A 1 221 ? -34.846 47.845 31.975 1.00 46.06 221 ILE A O 1
ATOM 1773 N N . ARG A 1 222 ? -35.577 49.835 31.131 1.00 42.88 222 ARG A N 1
ATOM 1774 C CA . ARG A 1 222 ? -34.415 50.685 30.794 1.00 42.88 222 ARG A CA 1
ATOM 1775 C C . ARG A 1 222 ? -33.230 50.078 30.037 1.00 42.88 222 ARG A C 1
ATOM 1777 O O . ARG A 1 222 ? -32.426 49.321 30.562 1.00 42.88 222 ARG A O 1
ATOM 1784 N N . ALA A 1 223 ? -33.059 50.622 28.832 1.00 45.72 223 ALA A N 1
ATOM 1785 C CA . ALA A 1 223 ? -31.817 50.633 28.077 1.00 45.72 223 ALA A CA 1
ATOM 1786 C C . ALA A 1 223 ? -30.677 51.300 28.876 1.00 45.72 223 ALA A C 1
ATOM 1788 O O . ALA A 1 223 ? -30.880 52.401 29.399 1.00 45.72 223 ALA A O 1
ATOM 1789 N N . PRO A 1 224 ? -29.484 50.686 28.940 1.00 48.94 224 PRO A N 1
ATOM 1790 C CA . PRO A 1 224 ? -28.267 51.381 29.312 1.00 48.94 224 PRO A CA 1
ATOM 1791 C C . PRO A 1 224 ? -27.671 52.117 28.110 1.00 48.94 224 PRO A C 1
ATOM 1793 O O . PRO A 1 224 ? -27.574 51.592 27.001 1.00 48.94 224 PRO A O 1
ATOM 1796 N N . ASP A 1 225 ? -27.273 53.342 28.411 1.00 47.12 225 ASP A N 1
ATOM 1797 C CA . ASP A 1 225 ? -26.588 54.333 27.596 1.00 47.12 225 ASP A CA 1
ATOM 1798 C C . ASP A 1 225 ? -25.380 53.772 26.828 1.00 47.12 225 ASP A C 1
ATOM 1800 O O . ASP A 1 225 ? -24.442 53.222 27.410 1.00 47.12 225 ASP A O 1
ATOM 1804 N N . SER A 1 226 ? -25.363 53.978 25.512 1.00 47.19 226 SER A N 1
ATOM 1805 C CA . SER A 1 226 ? -24.197 53.741 24.667 1.00 47.19 226 SER A CA 1
ATOM 1806 C C . SER A 1 226 ? -23.247 54.935 24.771 1.00 47.19 226 SER A C 1
ATOM 1808 O O . SER A 1 226 ? -23.310 55.866 23.967 1.00 47.19 226 SER A O 1
ATOM 1810 N N . SER A 1 227 ? -22.345 54.922 25.752 1.00 45.78 227 SER A N 1
ATOM 1811 C CA . SER A 1 227 ? -21.204 55.836 25.744 1.00 45.78 227 SER A CA 1
ATOM 1812 C C . SER A 1 227 ? -19.910 55.133 26.159 1.00 45.78 227 SER A C 1
ATOM 1814 O O . SER A 1 227 ? -19.835 54.506 27.209 1.00 45.78 227 SER A O 1
ATOM 1816 N N . LYS A 1 228 ? -18.891 55.326 25.310 1.00 47.00 228 LYS A N 1
ATOM 1817 C CA . LYS A 1 228 ? -17.450 55.150 25.552 1.00 47.00 228 LYS A CA 1
ATOM 1818 C C . LYS A 1 228 ? -16.922 53.710 25.614 1.00 47.00 228 LYS A C 1
ATOM 1820 O O . LYS A 1 228 ? -16.898 53.092 26.667 1.00 47.00 228 LYS A O 1
ATOM 1825 N N . ASN A 1 229 ? -16.340 53.259 24.499 1.00 43.81 229 ASN A N 1
ATOM 1826 C CA . ASN A 1 229 ? -14.973 52.733 24.544 1.00 43.81 229 ASN A CA 1
ATOM 1827 C C . ASN A 1 229 ? -14.324 52.760 23.151 1.00 43.81 229 ASN A C 1
ATOM 1829 O O . ASN A 1 229 ? -14.553 51.889 22.317 1.00 43.81 229 ASN A O 1
ATOM 1833 N N . THR A 1 230 ? -13.530 53.798 22.894 1.00 45.59 230 THR A N 1
ATOM 1834 C CA . THR A 1 230 ? -12.536 53.830 21.817 1.00 45.59 230 THR A CA 1
ATOM 1835 C C . THR A 1 230 ? -11.186 53.588 22.469 1.00 45.59 230 THR A C 1
ATOM 1837 O O . THR A 1 230 ? -10.580 54.540 22.958 1.00 45.59 230 THR A O 1
ATOM 1840 N N . ASP A 1 231 ? -10.739 52.334 22.496 1.00 48.78 231 ASP A N 1
ATOM 1841 C CA . ASP A 1 231 ? -9.375 52.004 22.897 1.00 48.78 231 ASP A CA 1
ATOM 1842 C C . ASP A 1 231 ? -8.520 51.627 21.689 1.00 48.78 231 ASP A C 1
ATOM 1844 O O . ASP A 1 231 ? -8.858 50.791 20.850 1.00 48.78 231 ASP A O 1
ATOM 1848 N N . ASN A 1 232 ? -7.406 52.347 21.640 1.00 45.31 232 ASN A N 1
ATOM 1849 C CA . ASN A 1 232 ? -6.334 52.354 20.666 1.00 45.31 232 ASN A CA 1
ATOM 1850 C C . ASN A 1 232 ? -5.701 50.971 20.453 1.00 45.31 232 ASN A C 1
ATOM 1852 O O . ASN A 1 232 ? -5.101 50.408 21.367 1.00 45.31 232 ASN A O 1
ATOM 1856 N N . LEU A 1 233 ? -5.698 50.492 19.206 1.00 47.25 233 LEU A N 1
ATOM 1857 C CA . LEU A 1 233 ? -4.772 49.454 18.749 1.00 47.25 233 LEU A CA 1
ATOM 1858 C C . LEU A 1 233 ? -3.546 50.123 18.124 1.00 47.25 233 LEU A C 1
ATOM 1860 O O . LEU A 1 233 ? -3.557 50.572 16.981 1.00 47.25 233 LEU A O 1
ATOM 1864 N N . ASN A 1 234 ? -2.491 50.203 18.928 1.00 43.69 234 ASN A N 1
ATOM 1865 C CA . ASN A 1 234 ? -1.174 50.687 18.550 1.00 43.69 234 ASN A CA 1
ATOM 1866 C C . ASN A 1 234 ? -0.362 49.491 18.017 1.00 43.69 234 ASN A C 1
ATOM 1868 O O . ASN A 1 234 ? 0.141 48.681 18.794 1.00 43.69 234 ASN A O 1
ATOM 1872 N N . THR A 1 235 ? -0.280 49.328 16.696 1.00 47.34 235 THR A N 1
ATOM 1873 C CA . THR A 1 235 ? 0.539 48.285 16.057 1.00 47.34 235 THR A CA 1
ATOM 1874 C C . THR A 1 235 ? 1.960 48.797 15.841 1.00 47.34 235 THR A C 1
ATOM 1876 O O . THR A 1 235 ? 2.200 49.637 14.972 1.00 47.34 235 THR A O 1
ATOM 1879 N N . SER A 1 236 ? 2.909 48.283 16.623 1.00 47.41 236 SER A N 1
ATOM 1880 C CA .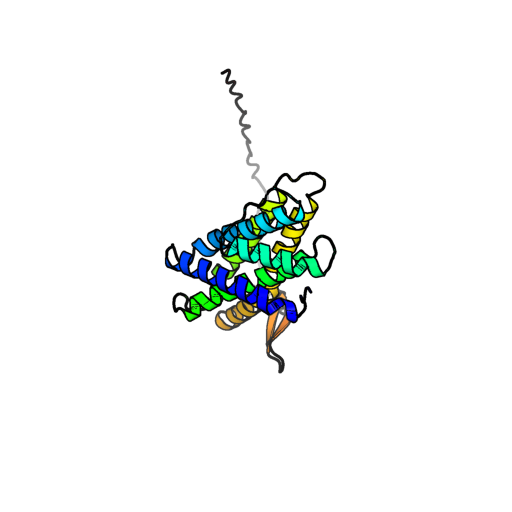 SER A 1 236 ? 4.340 48.484 16.415 1.00 47.41 236 SER A CA 1
ATOM 1881 C C . SER A 1 236 ? 4.832 47.632 15.241 1.00 47.41 236 SER A C 1
ATOM 1883 O O . SER A 1 236 ? 4.718 46.408 15.224 1.00 47.41 236 SER A O 1
ATOM 1885 N N . SER A 1 237 ? 5.383 48.303 14.233 1.00 47.00 237 SER A N 1
ATOM 1886 C CA . SER A 1 237 ? 6.045 47.702 13.082 1.00 47.00 237 SER A CA 1
ATOM 1887 C C . SER A 1 237 ? 7.494 47.346 13.430 1.00 47.00 237 SER A C 1
ATOM 1889 O O . SER A 1 237 ? 8.346 48.207 13.656 1.00 47.00 237 SER A O 1
ATOM 1891 N N . SER A 1 238 ? 7.794 46.052 13.474 1.00 51.88 238 SER A N 1
ATOM 1892 C CA . SER A 1 238 ? 9.154 45.527 13.576 1.00 51.88 238 SER A CA 1
ATOM 1893 C C . SER A 1 238 ? 9.834 45.540 12.199 1.00 51.88 238 SER A C 1
ATOM 1895 O O . SER A 1 238 ? 9.356 44.958 11.228 1.00 51.88 238 SER A O 1
ATOM 1897 N N . LYS A 1 239 ? 10.973 46.240 12.117 1.00 56.12 239 LYS A N 1
ATOM 1898 C CA . LYS A 1 239 ? 11.891 46.260 10.966 1.00 56.12 239 LYS A CA 1
ATOM 1899 C C . LYS A 1 239 ? 12.622 44.913 10.820 1.00 56.12 239 LYS A C 1
ATOM 1901 O O . LYS A 1 239 ? 13.094 44.396 11.832 1.00 56.12 239 LYS A O 1
ATOM 1906 N N . PRO A 1 240 ? 12.851 44.403 9.597 1.00 57.78 240 PRO A N 1
ATOM 1907 C CA . PRO A 1 240 ? 13.813 43.333 9.360 1.00 57.78 240 PRO A CA 1
ATOM 1908 C C . PRO A 1 240 ? 15.239 43.895 9.223 1.00 57.78 240 PRO A C 1
ATOM 1910 O O . PRO A 1 240 ? 15.500 44.803 8.431 1.00 57.78 240 PRO A O 1
ATOM 1913 N N . GLY A 1 241 ? 16.170 43.349 10.007 1.00 51.16 241 GLY A N 1
ATOM 1914 C CA . GLY A 1 241 ? 17.603 43.602 9.877 1.00 51.16 241 GLY A CA 1
ATOM 1915 C C . GLY A 1 241 ? 18.212 42.757 8.757 1.00 51.16 241 GLY A C 1
ATOM 1916 O O . GLY A 1 241 ? 18.160 41.532 8.808 1.00 51.16 241 GLY A O 1
ATOM 1917 N N . LEU A 1 242 ? 18.814 43.417 7.764 1.00 53.03 242 LEU A N 1
ATOM 1918 C CA . LEU A 1 242 ? 19.748 42.798 6.824 1.00 53.03 242 LEU A CA 1
ATOM 1919 C C . LEU A 1 242 ? 21.065 42.487 7.550 1.00 53.03 242 LEU A C 1
ATOM 1921 O O . LEU A 1 242 ? 21.754 43.413 7.982 1.00 53.03 242 LEU A O 1
ATOM 1925 N N . SER A 1 243 ? 21.471 41.218 7.596 1.00 58.62 243 SER A N 1
ATOM 1926 C CA . SER A 1 243 ? 22.870 40.845 7.808 1.00 58.62 243 SER A CA 1
ATOM 1927 C C . SER A 1 243 ? 23.515 40.501 6.463 1.00 58.62 243 SER A C 1
ATOM 1929 O O . SER A 1 243 ? 23.030 39.685 5.683 1.00 58.62 243 SER A O 1
ATOM 1931 N N . LYS A 1 244 ? 24.619 41.190 6.173 1.00 58.69 244 LYS A N 1
ATOM 1932 C CA . LYS A 1 244 ? 25.577 40.831 5.129 1.00 58.69 244 LYS A CA 1
ATOM 1933 C C . LYS A 1 244 ? 26.544 39.815 5.733 1.00 58.69 244 LYS A C 1
ATOM 1935 O O . LYS A 1 244 ? 27.172 40.134 6.739 1.00 58.69 244 LYS A O 1
ATOM 1940 N N . SER A 1 245 ? 26.749 38.673 5.087 1.00 56.03 245 SER A N 1
ATOM 1941 C CA . SER A 1 245 ? 27.968 37.881 5.267 1.00 56.03 245 SER A CA 1
ATOM 1942 C C . SER A 1 245 ? 28.708 37.809 3.937 1.00 56.03 245 SER A C 1
ATOM 1944 O O . SER A 1 245 ? 28.217 37.242 2.965 1.00 56.03 245 SER A O 1
ATOM 1946 N N . LYS A 1 246 ? 29.882 38.441 3.909 1.00 58.41 246 LYS A N 1
ATOM 1947 C CA . LYS A 1 246 ? 30.970 38.107 2.992 1.00 58.41 246 LYS A CA 1
ATOM 1948 C C . LYS A 1 246 ? 31.742 36.940 3.610 1.00 58.41 246 LYS A C 1
ATOM 1950 O O . LYS A 1 246 ? 32.017 36.986 4.808 1.00 58.41 246 LYS A O 1
ATOM 1955 N N . GLY A 1 247 ? 32.097 35.973 2.780 1.00 60.66 247 GLY A N 1
ATOM 1956 C CA . GLY A 1 247 ? 32.945 34.822 3.072 1.00 60.66 247 GLY A CA 1
ATOM 1957 C C . GLY A 1 247 ? 32.989 33.969 1.826 1.00 60.66 247 GLY A C 1
ATOM 1958 O O . GLY A 1 247 ? 31.939 33.355 1.552 1.00 60.66 247 GLY A O 1
#

Organism: NCBI:txid425595

Foldseek 3Di:
DPPPDPVLCVLLVVLLLQLLVVLLVVLVVDVNQPCSLVSLLVLLVLLLVQLLCVLVVHDHPCPPDSSNVSSVSLVVSQVVVVDRPSSLSVSLVSLLVNLQVNLVVCVVVVNDVDSDDVSSLVSLLVSLQVSLVVLQPDDDDPVRNVSSVSSNVSSVVSNVCCCPPPVVVVVLVVCVVPNDPDPDQWDWHWDQDPVGTDTDIDGNPPPPPPPVPPDDPPDDDDDDDPDDDDDDDDDDDDDDDDDDDDD

InterPro domains:
  IPR054194 Protein of unknown function DUF6899 [PF21840] (1-181)

Sequence (247 aa):
MPYIPAEDRPVLDKAVDALSESIVNELVGGNDTTDISVLYRHKISEILVNLCSMETGGWPQKLDTPAGKLGEEIFKISEKYNYKGAWLGELNYALTRLIQEVPKKMVESGRWKEEFRYWIYAQTAGALERSALHWNEISMPPGAKWVADGFVGVLFDVKDEYKRRVNAAYEAFQIRKSGDVYTTPYKTELVENKGGFQEIMKQNKKEETVIDAKKTPEGLIRAPDSSKNTDNLNTSSSKPGLSKSKG

Secondary structure (DSSP, 8-state):
-----TTTHHHHHHHHHHHHHHHHHHHHHTTTTSSHHHHHHHHHHHHHHHHHHHHHTPPP----SHHHHHHHHHHHHHHTT-STTTTHHHHHHHHHHHHHHHHHHHHHTTS-S-S--HHHHHHHHHHHHHHHHHHHHS---TTTHHHHHHHHHHHHHHHHHHIIIIIHHHHHHHHHHH-----SSEEEEEEEETTEEEEEEEEPPP------S---------PPP------------PPPPPPP---

pLDDT: mean 83.52, std 17.47, range [41.5, 98.62]

Radius of gyration: 27.85 Å; chains: 1; bounding box: 81×72×58 Å